Protein AF-A0AAD1XEF7-F1 (afdb_monomer_lite)

pLDDT: mean 70.9, std 22.06, range [25.25, 98.25]

Structure (mmCIF, N/CA/C/O backbone):
data_AF-A0AAD1XEF7-F1
#
_entry.id   AF-A0AAD1XEF7-F1
#
loop_
_atom_site.group_PDB
_atom_site.id
_atom_site.type_symbol
_atom_site.label_atom_id
_atom_site.label_alt_id
_atom_site.label_comp_id
_atom_site.label_asym_id
_atom_site.label_entity_id
_atom_site.label_seq_id
_atom_site.pdbx_PDB_ins_code
_atom_site.Cartn_x
_atom_site.Cartn_y
_atom_site.Cartn_z
_atom_site.occupancy
_atom_site.B_iso_or_equiv
_atom_site.auth_seq_id
_atom_site.auth_comp_id
_atom_site.auth_asym_id
_atom_site.auth_atom_id
_atom_site.pdbx_PDB_model_num
ATOM 1 N N . MET A 1 1 ? 15.181 -25.799 -48.569 1.00 35.84 1 MET A N 1
ATOM 2 C CA . MET A 1 1 ? 15.266 -26.143 -47.136 1.00 35.84 1 MET A CA 1
ATOM 3 C C . MET A 1 1 ? 16.594 -25.610 -46.627 1.00 35.84 1 MET A C 1
ATOM 5 O O . MET A 1 1 ? 17.624 -26.123 -47.034 1.00 35.84 1 MET A O 1
ATOM 9 N N . LEU A 1 2 ? 16.584 -24.501 -45.887 1.00 31.41 2 LEU A N 1
ATOM 10 C CA . LEU A 1 2 ? 17.800 -23.863 -45.373 1.00 31.41 2 LEU A CA 1
ATOM 11 C C . LEU A 1 2 ? 17.901 -24.171 -43.878 1.00 31.41 2 LEU A C 1
ATOM 13 O O . LEU A 1 2 ? 17.033 -23.772 -43.103 1.00 31.41 2 LEU A O 1
ATOM 17 N N . ASN A 1 3 ? 18.932 -24.943 -43.530 1.00 25.25 3 ASN A N 1
ATOM 18 C CA . ASN A 1 3 ? 19.252 -25.409 -42.185 1.00 25.25 3 ASN A CA 1
ATOM 19 C C . ASN A 1 3 ? 19.456 -24.231 -41.225 1.00 25.25 3 ASN A C 1
ATOM 21 O O . ASN A 1 3 ? 20.321 -23.382 -41.436 1.00 25.25 3 ASN A O 1
ATOM 25 N N . GLN A 1 4 ? 18.658 -24.210 -40.159 1.00 32.12 4 GLN A N 1
ATOM 26 C CA . GLN A 1 4 ? 18.830 -23.335 -39.008 1.00 32.12 4 GLN A CA 1
ATOM 27 C C . GLN A 1 4 ? 19.870 -23.958 -38.075 1.00 32.12 4 GLN A C 1
ATOM 29 O O . GLN A 1 4 ? 19.582 -24.934 -37.387 1.00 32.12 4 GLN A O 1
ATOM 34 N N . THR A 1 5 ? 21.070 -23.388 -38.032 1.00 30.08 5 THR A N 1
ATOM 35 C CA . THR A 1 5 ? 22.060 -23.728 -37.005 1.00 30.08 5 THR A CA 1
ATOM 36 C C . THR A 1 5 ? 21.813 -22.831 -35.793 1.00 30.08 5 THR A C 1
ATOM 38 O O . THR A 1 5 ? 22.109 -21.637 -35.810 1.00 30.08 5 THR A O 1
ATOM 41 N N . ILE A 1 6 ? 21.184 -23.401 -34.766 1.00 33.75 6 ILE A N 1
ATOM 42 C CA . ILE A 1 6 ? 20.947 -22.783 -33.458 1.00 33.75 6 ILE A CA 1
ATOM 43 C C . ILE A 1 6 ? 22.245 -22.912 -32.650 1.00 33.75 6 ILE A C 1
ATOM 45 O O . ILE A 1 6 ? 22.715 -24.027 -32.439 1.00 33.75 6 ILE A O 1
ATOM 49 N N . CYS A 1 7 ? 22.824 -21.794 -32.202 1.00 27.20 7 CYS A N 1
ATOM 50 C CA . CYS A 1 7 ? 23.949 -21.817 -31.261 1.00 27.20 7 CYS A CA 1
ATOM 51 C C . CYS A 1 7 ? 23.456 -21.884 -29.800 1.00 27.20 7 CYS A C 1
ATOM 53 O O . CYS A 1 7 ? 22.399 -21.317 -29.501 1.00 27.20 7 CYS A O 1
ATOM 55 N N . PRO A 1 8 ? 24.199 -22.552 -28.895 1.00 27.38 8 PRO A N 1
ATOM 56 C CA . PRO A 1 8 ? 23.725 -22.938 -27.568 1.00 27.38 8 PRO A CA 1
ATOM 57 C C . PRO A 1 8 ? 23.663 -21.749 -26.605 1.00 27.38 8 PRO A C 1
ATOM 59 O O . PRO A 1 8 ? 24.517 -20.866 -26.627 1.00 27.38 8 PRO A O 1
ATOM 62 N N . ILE A 1 9 ? 22.641 -21.748 -25.752 1.00 30.92 9 ILE A N 1
ATOM 63 C CA . ILE A 1 9 ? 22.484 -20.818 -24.633 1.00 30.92 9 ILE A CA 1
ATOM 64 C C . ILE A 1 9 ? 23.306 -21.385 -23.471 1.00 30.92 9 ILE A C 1
ATOM 66 O O . ILE A 1 9 ? 22.984 -22.457 -22.968 1.00 30.92 9 ILE A O 1
ATOM 70 N N . GLU A 1 10 ? 24.366 -20.689 -23.066 1.00 28.03 10 GLU A N 1
ATOM 71 C CA . GLU A 1 10 ? 25.084 -20.989 -21.824 1.00 28.03 10 GLU A CA 1
ATOM 72 C C . GLU A 1 10 ? 24.242 -20.511 -20.630 1.00 28.03 10 GLU A C 1
ATOM 74 O O . GLU A 1 10 ? 23.911 -19.329 -20.506 1.00 28.03 10 GLU A O 1
ATOM 79 N N . GLU A 1 11 ? 23.847 -21.460 -19.781 1.00 27.59 11 GLU A N 1
ATOM 80 C CA . GLU A 1 11 ? 23.167 -21.229 -18.507 1.00 27.59 11 GLU A CA 1
ATOM 81 C C . GLU A 1 11 ? 24.172 -20.689 -17.477 1.00 27.59 11 GLU A C 1
ATOM 83 O O . GLU A 1 11 ? 25.003 -21.423 -16.938 1.00 27.59 11 GLU A O 1
ATOM 88 N N . GLU A 1 12 ? 24.101 -19.390 -17.185 1.00 28.75 12 GLU A N 1
ATOM 89 C CA . GLU A 1 12 ? 24.801 -18.807 -16.040 1.00 28.75 12 GLU A CA 1
ATOM 90 C C . GLU A 1 12 ? 24.085 -19.205 -14.738 1.00 28.75 12 GLU A C 1
ATOM 92 O O . GLU A 1 12 ? 22.920 -18.877 -14.509 1.00 28.75 12 GLU A O 1
ATOM 97 N N . LYS A 1 13 ? 24.818 -19.945 -13.899 1.00 26.84 13 LYS A N 1
ATOM 98 C CA . LYS A 1 13 ? 24.420 -20.458 -12.584 1.00 26.84 13 LYS A CA 1
ATOM 99 C C . LYS A 1 13 ? 23.998 -19.329 -11.637 1.00 26.84 13 LYS A C 1
ATOM 101 O O . LYS A 1 13 ? 24.769 -18.408 -11.376 1.00 26.84 13 LYS A O 1
ATOM 106 N N . GLU A 1 14 ? 22.801 -19.455 -11.066 1.00 26.75 14 GLU A N 1
ATOM 107 C CA . GLU A 1 14 ? 22.342 -18.649 -9.933 1.00 26.75 14 GLU A CA 1
ATOM 108 C C . GLU A 1 14 ? 23.162 -18.999 -8.683 1.00 26.75 14 GLU A C 1
ATOM 110 O O . GLU A 1 14 ? 23.164 -20.137 -8.213 1.00 26.75 14 GLU A O 1
ATOM 115 N N . GLN A 1 15 ? 23.877 -18.010 -8.151 1.00 29.41 15 GLN A N 1
ATOM 116 C CA . GLN A 1 15 ? 24.585 -18.114 -6.884 1.00 29.41 15 GLN A CA 1
ATOM 117 C C . GLN A 1 15 ? 23.626 -17.705 -5.760 1.00 29.41 15 GLN A C 1
ATOM 119 O O . GLN A 1 15 ? 23.098 -16.593 -5.740 1.00 29.41 15 GLN A O 1
ATOM 124 N N . SER A 1 16 ? 23.348 -18.661 -4.878 1.00 28.89 16 SER A N 1
ATOM 125 C CA . SER A 1 16 ? 22.477 -18.535 -3.716 1.00 28.89 16 SER A CA 1
ATOM 126 C C . SER A 1 16 ? 23.148 -17.693 -2.632 1.00 28.89 16 SER A C 1
ATOM 128 O O . SER A 1 16 ? 24.082 -18.169 -1.986 1.00 28.89 16 SER A O 1
ATOM 130 N N . ASP A 1 17 ? 22.645 -16.483 -2.404 1.00 26.83 17 ASP A N 1
ATOM 131 C CA . ASP A 1 17 ? 22.957 -15.715 -1.201 1.00 26.83 17 ASP A CA 1
ATOM 132 C C . ASP A 1 17 ? 21.880 -15.975 -0.143 1.00 26.83 17 ASP A C 1
ATOM 134 O O . ASP A 1 17 ? 20.678 -15.918 -0.404 1.00 26.83 17 ASP A O 1
ATOM 138 N N . SER A 1 18 ? 22.350 -16.337 1.045 1.00 30.02 18 SER A N 1
ATOM 139 C CA . SER A 1 18 ? 21.588 -16.744 2.217 1.00 30.02 18 SER A CA 1
ATOM 140 C C . SER A 1 18 ? 20.737 -15.602 2.778 1.00 30.02 18 SER A C 1
ATOM 142 O O . SER A 1 18 ? 21.242 -14.642 3.363 1.00 30.02 18 SER A O 1
ATOM 144 N N . ASP A 1 19 ? 19.419 -15.741 2.646 1.00 28.59 19 ASP A N 1
ATOM 145 C CA . ASP A 1 19 ? 18.440 -14.894 3.321 1.00 28.59 19 ASP A CA 1
ATOM 146 C C . ASP A 1 19 ? 18.489 -15.161 4.836 1.00 28.59 19 ASP A C 1
ATOM 148 O O . ASP A 1 19 ? 18.115 -16.229 5.321 1.00 28.59 19 ASP A O 1
ATOM 152 N N . SER A 1 20 ? 18.937 -14.172 5.609 1.00 32.44 20 SER A N 1
ATOM 153 C CA . SER A 1 20 ? 18.721 -14.130 7.054 1.00 32.44 20 SER A CA 1
ATOM 154 C C . SER A 1 20 ? 17.254 -13.782 7.328 1.00 32.44 20 SER A C 1
ATOM 156 O O . SER A 1 20 ? 16.861 -12.622 7.459 1.00 32.44 20 SER A O 1
ATOM 158 N N . GLU A 1 21 ? 16.413 -14.815 7.373 1.00 33.75 21 GLU A N 1
ATOM 159 C CA . GLU A 1 21 ? 15.012 -14.708 7.769 1.00 33.75 21 GLU A CA 1
ATOM 160 C C . GLU A 1 21 ? 14.916 -14.243 9.232 1.00 33.75 21 GLU A C 1
ATOM 162 O O . GLU A 1 21 ? 15.241 -14.976 10.160 1.00 33.75 21 GLU A O 1
ATOM 167 N N . GLN A 1 22 ? 14.449 -13.015 9.468 1.00 36.69 22 GLN A N 1
ATOM 168 C CA . GLN A 1 22 ? 13.988 -12.631 10.803 1.00 36.69 22 GLN A CA 1
ATOM 169 C C . GLN A 1 22 ? 12.612 -13.265 11.050 1.00 36.69 22 GLN A C 1
ATOM 171 O O . GLN A 1 22 ? 11.593 -12.844 10.487 1.00 36.69 22 GLN A O 1
ATOM 176 N N . GLU A 1 23 ? 12.606 -14.320 11.864 1.00 35.62 23 GLU A N 1
ATOM 177 C CA . GLU A 1 23 ? 11.415 -14.975 12.400 1.00 35.62 23 GLU A CA 1
ATOM 178 C C . GLU A 1 23 ? 10.612 -14.010 13.287 1.00 35.62 23 GLU A C 1
ATOM 180 O O . GLU A 1 23 ? 11.167 -13.177 14.002 1.00 35.62 23 GLU A O 1
ATOM 185 N N . LEU A 1 24 ? 9.282 -14.103 13.211 1.00 41.97 24 LEU A N 1
ATOM 186 C CA . LEU A 1 24 ? 8.395 -13.403 14.139 1.00 41.97 24 LEU A CA 1
ATOM 187 C C . LEU A 1 24 ? 8.368 -14.189 15.453 1.00 41.97 24 LEU A C 1
ATOM 189 O O . LEU A 1 24 ? 8.163 -15.401 15.440 1.00 41.97 24 LEU A O 1
ATOM 193 N N . ASP A 1 25 ? 8.556 -13.480 16.557 1.00 42.19 25 ASP A N 1
ATOM 194 C CA . ASP A 1 25 ? 8.660 -13.979 17.922 1.00 42.19 25 ASP A CA 1
ATOM 195 C C . ASP A 1 25 ? 7.382 -14.718 18.383 1.00 42.19 25 ASP A C 1
ATOM 197 O O . ASP A 1 25 ? 6.257 -14.276 18.141 1.00 42.19 25 ASP A O 1
ATOM 201 N N . GLU A 1 26 ? 7.536 -15.857 19.077 1.00 44.91 26 GLU A N 1
ATOM 202 C CA . GLU A 1 26 ? 6.427 -16.713 19.549 1.00 44.91 26 GLU A CA 1
ATOM 203 C C . GLU A 1 26 ? 5.408 -15.969 20.441 1.00 44.91 26 GLU A C 1
ATOM 205 O O . GLU A 1 26 ? 4.211 -16.290 20.442 1.00 44.91 26 GLU A O 1
ATOM 210 N N . GLU A 1 27 ? 5.849 -14.911 21.128 1.00 46.44 27 GLU A N 1
ATOM 211 C CA . GLU A 1 27 ? 5.011 -13.989 21.906 1.00 46.44 27 GLU A CA 1
ATOM 212 C C . GLU A 1 27 ? 3.966 -13.235 21.055 1.00 46.44 27 GLU A C 1
ATOM 214 O O . GLU A 1 27 ? 2.859 -12.958 21.530 1.00 46.44 27 GLU A O 1
ATOM 219 N N . GLU A 1 28 ? 4.244 -12.934 19.779 1.00 48.41 28 GLU A N 1
ATOM 220 C CA . GLU A 1 28 ? 3.305 -12.228 18.886 1.00 48.41 28 GLU A CA 1
ATOM 221 C C . GLU A 1 28 ? 2.067 -13.057 18.548 1.00 48.41 28 GLU A C 1
ATOM 223 O O . GLU A 1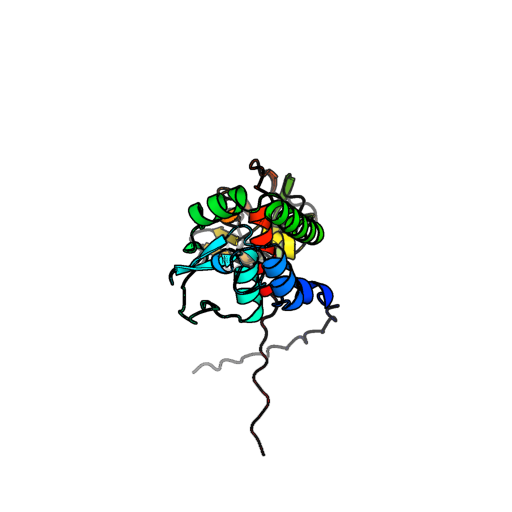 28 ? 0.964 -12.530 18.360 1.00 48.41 28 GLU A O 1
ATOM 228 N N . ILE A 1 29 ? 2.246 -14.373 18.446 1.00 49.62 29 ILE A N 1
ATOM 229 C CA . ILE A 1 29 ? 1.162 -15.304 18.154 1.00 49.62 29 ILE A CA 1
ATOM 230 C C . ILE A 1 29 ? 0.268 -15.452 19.399 1.00 49.62 29 ILE A C 1
ATOM 232 O O . ILE A 1 29 ? -0.947 -15.618 19.265 1.00 49.62 29 ILE A O 1
ATOM 236 N N . ALA A 1 30 ? 0.831 -15.328 20.604 1.00 48.84 30 ALA A N 1
ATOM 237 C CA . ALA A 1 30 ? 0.114 -15.496 21.868 1.00 48.84 30 ALA A CA 1
ATOM 238 C C . ALA A 1 30 ? -0.967 -14.423 22.118 1.00 48.84 30 ALA A C 1
ATOM 240 O O . ALA A 1 30 ? -2.015 -14.727 22.676 1.00 48.84 30 ALA A O 1
ATOM 241 N N . LEU A 1 31 ? -0.786 -13.184 21.644 1.00 49.16 31 LEU A N 1
ATOM 242 C CA . LEU A 1 31 ? -1.751 -12.083 21.846 1.00 49.16 31 LEU A CA 1
ATOM 243 C C . LEU A 1 31 ? -2.990 -12.134 20.930 1.00 49.16 31 LEU A C 1
ATOM 245 O O . LEU A 1 31 ? -3.938 -11.362 21.113 1.00 49.16 31 LEU A O 1
ATOM 249 N N . LEU A 1 32 ? -2.961 -13.011 19.925 1.00 49.53 32 LEU A N 1
ATOM 250 C CA . LEU A 1 32 ? -3.999 -13.186 18.903 1.00 49.53 32 LEU A CA 1
ATOM 251 C C . LEU A 1 32 ? -4.626 -14.582 18.921 1.00 49.53 32 LEU A C 1
ATOM 253 O O . LEU A 1 32 ? -5.641 -14.795 18.253 1.00 49.53 32 LEU A O 1
ATOM 257 N N . LYS A 1 33 ? -4.019 -15.524 19.648 1.00 52.12 33 LYS A N 1
ATOM 258 C CA . LYS A 1 33 ? -4.608 -16.829 19.927 1.00 52.12 33 LYS A CA 1
ATOM 259 C C . LYS A 1 33 ? -5.806 -16.649 20.874 1.00 52.12 33 LYS A C 1
ATOM 261 O O . LYS A 1 33 ? -5.795 -15.731 21.695 1.00 52.12 33 LYS A O 1
ATOM 266 N N . PRO A 1 34 ? -6.844 -17.493 20.755 1.00 56.47 34 PRO A N 1
ATOM 267 C CA . PRO A 1 34 ? -7.876 -17.570 21.775 1.00 56.47 34 PRO A CA 1
ATOM 268 C C . PRO A 1 34 ? -7.194 -17.915 23.100 1.00 56.47 34 PRO A C 1
ATOM 270 O O . PRO A 1 34 ? -6.617 -18.992 23.234 1.00 56.47 34 PRO A O 1
ATOM 273 N N . ASP A 1 35 ? -7.217 -16.985 24.047 1.00 66.50 35 ASP A N 1
ATOM 274 C CA . ASP A 1 35 ? -6.689 -17.204 25.386 1.00 66.50 35 ASP A CA 1
ATOM 275 C C . ASP A 1 35 ? -7.877 -17.429 26.318 1.00 66.50 35 ASP A C 1
ATOM 277 O O . ASP A 1 35 ? -8.599 -16.495 26.681 1.00 66.50 35 ASP A O 1
ATOM 281 N N . GLN A 1 36 ? -8.124 -18.698 26.642 1.00 67.50 36 GLN A N 1
ATOM 282 C CA . GLN A 1 36 ? -9.259 -19.097 27.469 1.00 67.50 36 GLN A CA 1
ATOM 283 C C . GLN A 1 36 ? -9.201 -18.421 28.850 1.00 67.50 36 GLN A C 1
ATOM 285 O O . GLN A 1 36 ? -10.240 -18.017 29.362 1.00 67.50 36 GLN A O 1
ATOM 290 N N . SER A 1 37 ? -7.998 -18.150 29.373 1.00 70.00 37 SER A N 1
ATOM 291 C CA . SER A 1 37 ? -7.828 -17.426 30.638 1.00 70.00 37 SER A CA 1
ATOM 292 C C . SER A 1 37 ? -8.363 -15.989 30.569 1.00 70.00 37 SER A C 1
ATOM 294 O O . SER A 1 37 ? -9.020 -15.518 31.496 1.00 70.00 37 SER A O 1
ATOM 296 N N . ARG A 1 38 ? -8.186 -15.300 29.432 1.00 70.50 38 ARG A N 1
ATOM 297 C CA . ARG A 1 38 ? -8.726 -13.946 29.213 1.00 70.50 38 ARG A CA 1
ATOM 298 C C . ARG A 1 38 ? -10.232 -13.953 29.031 1.00 70.50 38 ARG A C 1
ATOM 300 O O . ARG A 1 38 ? -10.894 -13.004 29.445 1.00 70.50 38 ARG A O 1
ATOM 307 N N . LYS A 1 39 ? -10.785 -14.999 28.410 1.00 71.38 39 LYS A N 1
ATOM 308 C CA . LYS A 1 39 ? -12.238 -15.163 28.298 1.00 71.38 39 LYS A CA 1
ATOM 309 C C . LYS A 1 39 ? -12.869 -15.235 29.686 1.00 71.38 39 LYS A C 1
ATOM 311 O O . LYS A 1 39 ? -13.822 -14.507 29.951 1.00 71.38 39 LYS A O 1
ATOM 316 N N . ASP A 1 40 ? -12.294 -16.050 30.563 1.00 76.12 40 ASP A N 1
ATOM 317 C CA . ASP A 1 40 ? -12.804 -16.265 31.915 1.00 76.12 40 ASP A CA 1
ATOM 318 C C . ASP A 1 40 ? -12.665 -14.992 32.772 1.00 76.12 40 ASP A C 1
ATOM 320 O O . ASP A 1 40 ? -13.607 -14.621 33.472 1.00 76.12 40 ASP A O 1
ATOM 324 N N . MET A 1 41 ? -11.565 -14.239 32.623 1.00 77.00 41 MET A N 1
ATOM 325 C CA . MET A 1 41 ? -11.394 -12.914 33.247 1.00 77.00 41 MET A CA 1
ATOM 326 C C . MET A 1 41 ? -12.392 -11.863 32.737 1.00 77.00 41 MET A C 1
ATOM 328 O O . MET A 1 41 ? -12.894 -11.045 33.503 1.00 77.00 41 MET A O 1
ATOM 332 N N . ASN A 1 42 ? -12.701 -11.855 31.439 1.00 82.62 42 ASN A N 1
ATOM 333 C CA . ASN A 1 42 ? -13.683 -10.921 30.882 1.00 82.62 42 ASN A CA 1
ATOM 334 C C . ASN A 1 42 ? -15.105 -11.246 31.362 1.00 82.62 42 ASN A C 1
ATOM 336 O O . ASN A 1 42 ? -15.884 -10.335 31.649 1.00 82.62 42 ASN A O 1
ATOM 340 N N . ILE A 1 43 ? -15.438 -12.534 31.476 1.00 81.00 43 ILE A N 1
ATOM 341 C CA . ILE A 1 43 ? -16.731 -12.984 32.002 1.00 81.00 43 ILE A CA 1
ATOM 342 C C . ILE A 1 43 ? -16.844 -12.651 33.495 1.00 81.00 43 ILE A C 1
ATOM 344 O O . ILE A 1 43 ? -17.869 -12.110 33.909 1.00 81.00 43 ILE A O 1
ATOM 348 N N . SER A 1 44 ? -15.796 -12.889 34.293 1.00 82.62 44 SER A N 1
ATOM 349 C CA . SER A 1 44 ? -15.789 -12.528 35.719 1.00 82.62 44 SER A CA 1
ATOM 350 C C . SER A 1 44 ? -15.862 -11.013 35.946 1.00 82.62 44 SER A C 1
ATOM 352 O O . SER A 1 44 ? -16.481 -10.564 36.907 1.00 82.62 44 SER A O 1
ATOM 354 N N . ALA A 1 45 ? -15.341 -10.212 35.011 1.00 81.19 45 ALA A N 1
ATOM 355 C CA . ALA A 1 45 ? -15.502 -8.758 34.979 1.00 81.19 45 ALA A CA 1
ATOM 356 C C . ALA A 1 45 ? -16.898 -8.280 34.505 1.00 81.19 45 ALA A C 1
ATOM 358 O O . ALA A 1 45 ? -17.102 -7.078 34.314 1.00 81.19 45 ALA A O 1
ATOM 359 N N . GLY A 1 46 ? -17.859 -9.188 34.292 1.00 88.56 46 GLY A N 1
ATOM 360 C CA . GLY A 1 46 ? -19.244 -8.867 33.927 1.00 88.56 46 GLY A CA 1
ATOM 361 C C . GLY A 1 46 ? -19.454 -8.497 32.453 1.00 88.56 46 GLY A C 1
ATOM 362 O O . GLY A 1 46 ? -20.482 -7.906 32.094 1.00 88.56 46 GLY A O 1
ATOM 363 N N . ILE A 1 47 ? -18.496 -8.806 31.573 1.00 90.44 47 ILE A N 1
ATOM 364 C CA . ILE A 1 47 ? -18.621 -8.522 30.141 1.00 90.44 47 ILE A CA 1
ATOM 365 C C . ILE A 1 47 ? -19.510 -9.579 29.482 1.00 90.44 47 ILE A C 1
ATOM 367 O O . ILE A 1 47 ? -19.249 -10.778 29.558 1.00 90.44 47 ILE A O 1
ATOM 371 N N . LYS A 1 48 ? -20.563 -9.126 28.793 1.00 92.44 48 LYS A N 1
ATOM 372 C CA . LYS A 1 48 ? -21.463 -10.010 28.040 1.00 92.44 48 LYS A CA 1
ATOM 373 C C . LYS A 1 48 ? -20.721 -10.712 26.905 1.00 92.44 48 LYS A C 1
ATOM 375 O O . LYS A 1 48 ? -19.942 -10.085 26.190 1.00 92.44 48 LYS A O 1
ATOM 380 N N . PHE A 1 49 ? -21.044 -11.986 26.683 1.00 88.94 49 PHE A N 1
ATOM 381 C CA . PHE A 1 49 ? -20.435 -12.799 25.627 1.00 88.94 49 PHE A CA 1
ATOM 382 C C . PHE A 1 49 ? -20.586 -12.177 24.229 1.00 88.94 49 PHE A C 1
ATOM 384 O O . PHE A 1 49 ? -19.627 -12.157 23.463 1.00 88.94 49 PHE A O 1
ATOM 391 N N . ASP A 1 50 ? -21.736 -11.564 23.936 1.00 91.88 50 ASP A N 1
ATOM 392 C CA . ASP A 1 50 ? -22.014 -10.904 22.648 1.00 91.88 50 ASP A CA 1
ATOM 393 C C . ASP A 1 50 ? -21.147 -9.655 22.391 1.00 91.88 50 ASP A C 1
ATOM 395 O O . ASP A 1 50 ? -21.130 -9.106 21.288 1.00 91.88 50 ASP A O 1
ATOM 399 N N . HIS A 1 51 ? -20.395 -9.201 23.398 1.00 95.06 51 HIS A N 1
ATOM 400 C CA . HIS A 1 51 ? -19.424 -8.113 23.288 1.00 95.06 51 HIS A CA 1
ATOM 401 C C . HIS A 1 51 ? -17.972 -8.599 23.180 1.00 95.06 51 HIS A C 1
ATOM 403 O O . HIS A 1 51 ? -17.051 -7.775 23.115 1.00 95.06 51 HIS A O 1
ATOM 409 N N . LEU A 1 52 ? -17.756 -9.915 23.137 1.00 93.75 52 LEU A N 1
ATOM 410 C CA . LEU A 1 52 ? -16.447 -10.532 22.979 1.00 93.75 52 LEU A CA 1
ATOM 411 C C . LEU A 1 52 ? -16.234 -10.994 21.536 1.00 93.75 52 LEU A C 1
ATOM 413 O O . LEU A 1 52 ? -17.101 -11.578 20.888 1.00 93.75 52 LEU A O 1
ATOM 417 N N . CYS A 1 53 ? -15.029 -10.761 21.032 1.00 92.19 53 CYS A N 1
ATOM 418 C CA . CYS A 1 53 ? -14.608 -11.255 19.735 1.00 92.19 53 CYS A CA 1
ATOM 419 C C . CYS A 1 53 ? -14.460 -12.780 19.774 1.00 92.19 53 CYS A C 1
ATOM 421 O O . CYS A 1 53 ? -13.684 -13.284 20.583 1.00 92.19 53 CYS A O 1
ATOM 423 N N . PRO A 1 54 ? -15.076 -13.533 18.850 1.00 90.56 54 PRO A N 1
ATOM 424 C CA . PRO A 1 54 ? -15.016 -14.993 18.888 1.00 90.56 54 PRO A CA 1
ATOM 425 C C . PRO A 1 54 ? -13.648 -15.572 18.489 1.00 90.56 54 PRO A C 1
ATOM 427 O O . PRO A 1 54 ? -13.440 -16.774 18.597 1.00 90.56 54 PRO A O 1
ATOM 430 N N . ILE A 1 55 ? -12.719 -14.737 18.004 1.00 87.06 55 ILE A N 1
ATOM 431 C CA . ILE A 1 55 ? -11.364 -15.161 17.622 1.00 87.06 55 ILE A CA 1
ATOM 432 C C . ILE A 1 55 ? -10.401 -15.020 18.803 1.00 87.06 55 ILE A C 1
ATOM 434 O O . ILE A 1 55 ? -9.728 -15.979 19.157 1.00 87.06 55 ILE A O 1
ATOM 438 N N . CYS A 1 56 ? -10.317 -13.826 19.398 1.00 84.88 56 CYS A N 1
ATOM 439 C CA . CYS A 1 56 ? -9.376 -13.556 20.490 1.00 84.88 56 CYS A CA 1
ATOM 440 C C . CYS A 1 56 ? -10.002 -13.675 21.884 1.00 84.88 56 CYS A C 1
ATOM 442 O O . CYS A 1 56 ? -9.279 -13.581 22.864 1.00 84.88 56 CYS A O 1
ATOM 444 N N . LEU A 1 57 ? -11.326 -13.852 21.974 1.00 89.19 57 LEU A N 1
ATOM 445 C CA . LEU A 1 57 ? -12.095 -13.982 23.220 1.00 89.19 57 LEU A CA 1
ATOM 446 C C . LEU A 1 57 ? -11.995 -12.768 24.162 1.00 89.19 57 LEU A C 1
ATOM 448 O O . LEU A 1 57 ? -12.255 -12.864 25.358 1.00 89.19 57 LEU A O 1
ATOM 452 N N . GLU A 1 58 ? -11.661 -11.608 23.600 1.00 89.69 58 GLU A N 1
ATOM 453 C CA . GLU A 1 58 ? -11.563 -10.330 24.307 1.00 89.69 58 GLU A CA 1
ATOM 454 C C . GLU A 1 58 ? -12.603 -9.336 23.791 1.00 89.69 58 GLU A C 1
ATOM 456 O O . GLU A 1 58 ? -13.153 -9.513 22.700 1.00 89.69 58 GLU A O 1
ATOM 461 N N . ILE A 1 59 ? -12.844 -8.267 24.554 1.00 93.06 59 ILE A N 1
ATOM 462 C CA . ILE A 1 59 ? -13.772 -7.197 24.178 1.00 93.06 59 ILE A CA 1
ATOM 463 C C . ILE A 1 59 ? -13.458 -6.633 22.783 1.00 93.06 59 ILE A C 1
ATOM 465 O O . ILE A 1 59 ? -12.292 -6.454 22.407 1.00 93.06 59 ILE A O 1
ATOM 469 N N . PHE A 1 60 ? -14.494 -6.363 21.984 1.00 93.31 60 PHE A N 1
ATOM 470 C CA . PHE A 1 60 ? -14.283 -5.882 20.620 1.00 93.31 60 PHE A CA 1
ATOM 471 C C . PHE A 1 60 ? -13.561 -4.529 20.569 1.00 93.31 60 PHE A C 1
ATOM 473 O O . PHE A 1 60 ? -14.006 -3.539 21.148 1.00 93.31 60 PHE A O 1
ATOM 480 N N . VAL A 1 61 ? -12.523 -4.456 19.732 1.00 86.56 61 VAL A N 1
ATOM 481 C CA . VAL A 1 61 ? -11.898 -3.204 19.285 1.00 86.56 61 VAL A CA 1
ATOM 482 C C . VAL A 1 61 ? -11.954 -3.142 17.765 1.00 86.56 61 VAL A C 1
ATOM 484 O O . VAL A 1 61 ? -11.557 -4.084 17.074 1.00 86.56 61 VAL A O 1
ATOM 487 N N . ASN A 1 62 ? -12.471 -2.026 17.241 1.00 85.38 62 ASN A N 1
ATOM 488 C CA . ASN A 1 62 ? -12.740 -1.830 15.814 1.00 85.38 62 ASN A CA 1
ATOM 489 C C . ASN A 1 62 ? -13.479 -3.035 15.178 1.00 85.38 62 ASN A C 1
ATOM 491 O O . ASN A 1 62 ? -12.952 -3.655 14.249 1.00 85.38 62 ASN A O 1
ATOM 495 N N . PRO A 1 63 ? -14.669 -3.421 15.682 1.00 92.25 63 PRO A N 1
ATOM 496 C CA . PRO A 1 63 ? -15.403 -4.572 15.167 1.00 92.25 63 PRO A CA 1
ATOM 497 C C . PRO A 1 63 ? -15.860 -4.360 13.720 1.00 92.25 63 PRO A C 1
ATOM 499 O O . PRO A 1 63 ? -16.333 -3.282 13.344 1.00 92.25 63 PRO A O 1
ATOM 502 N N . LEU A 1 64 ? -15.761 -5.417 12.917 1.00 89.19 64 LEU A N 1
ATOM 503 C CA . LEU A 1 64 ? -16.230 -5.464 11.538 1.00 89.19 64 LEU A CA 1
ATOM 504 C C . LEU A 1 64 ? -17.335 -6.506 11.388 1.00 89.19 64 LEU A C 1
ATOM 506 O O . LEU A 1 64 ? -17.159 -7.656 11.782 1.00 89.19 64 LEU A O 1
ATOM 510 N N . VAL A 1 65 ? -18.433 -6.109 10.751 1.00 90.56 65 VAL A N 1
ATOM 511 C CA . VAL A 1 65 ? -19.478 -7.004 10.256 1.00 90.56 65 VAL A CA 1
ATOM 512 C C . VAL A 1 65 ? -19.049 -7.532 8.889 1.00 90.56 65 VAL A C 1
ATOM 514 O O . VAL A 1 65 ? -18.866 -6.764 7.938 1.00 90.56 65 VAL A O 1
ATOM 517 N N . LEU A 1 66 ? -18.875 -8.847 8.790 1.00 88.56 66 LEU A N 1
ATOM 518 C CA . LEU A 1 66 ? -18.575 -9.541 7.537 1.00 88.56 66 LEU A CA 1
ATOM 519 C C . LEU A 1 66 ? -19.841 -9.687 6.673 1.00 88.56 66 LEU A C 1
ATOM 521 O O . LEU A 1 66 ? -20.958 -9.562 7.164 1.00 88.56 66 LEU A O 1
ATOM 525 N N . GLU A 1 67 ? -19.695 -10.037 5.390 1.00 86.00 67 GLU A N 1
ATOM 526 C CA . GLU A 1 67 ? -20.840 -10.281 4.482 1.00 86.00 67 GLU A CA 1
ATOM 527 C C . GLU A 1 67 ? -21.797 -11.369 5.000 1.00 86.00 67 GLU A C 1
ATOM 529 O O . GLU A 1 67 ? -23.002 -11.327 4.774 1.00 86.00 67 GLU A O 1
ATOM 534 N N . CYS A 1 68 ? -21.255 -12.341 5.736 1.00 89.56 68 CYS A N 1
ATOM 535 C CA . CYS A 1 68 ? -22.015 -13.396 6.401 1.00 89.56 68 CYS A CA 1
ATOM 536 C C . CYS A 1 68 ? -22.643 -12.965 7.738 1.00 89.56 68 CYS A C 1
ATOM 538 O O . CYS A 1 68 ? -23.131 -13.822 8.465 1.00 89.56 68 CYS A O 1
ATOM 540 N N . LYS A 1 69 ? -22.605 -11.667 8.068 1.00 90.69 69 LYS A N 1
ATOM 541 C CA . LYS A 1 69 ? -23.111 -11.037 9.298 1.00 90.69 69 LYS A CA 1
ATOM 542 C C . LYS A 1 69 ? -22.363 -11.373 10.597 1.00 90.69 69 LYS A C 1
ATOM 544 O O . LYS A 1 69 ? -22.664 -10.768 11.617 1.00 90.69 69 LYS A O 1
ATOM 549 N N . HIS A 1 70 ? -21.353 -12.244 10.573 1.00 93.12 70 HIS A N 1
ATOM 550 C CA . HIS A 1 70 ? -20.479 -12.448 11.734 1.00 93.12 70 HIS A CA 1
ATOM 551 C C . HIS A 1 70 ? -19.647 -11.205 12.039 1.00 93.12 70 HIS A C 1
ATOM 553 O O . HIS A 1 70 ? -19.173 -10.529 11.119 1.00 93.12 70 HIS A O 1
ATOM 559 N N . ILE A 1 71 ? -19.440 -10.950 13.330 1.00 93.69 71 ILE A N 1
ATOM 560 C CA . ILE A 1 71 ? -18.700 -9.794 13.826 1.00 93.69 71 ILE A CA 1
ATOM 561 C C . ILE A 1 71 ? -17.400 -10.261 14.473 1.00 93.69 71 ILE A C 1
ATOM 563 O O . ILE A 1 71 ? -17.380 -11.185 15.281 1.00 93.69 71 ILE A O 1
ATOM 567 N N . VAL A 1 72 ? -16.298 -9.634 14.079 1.00 91.44 72 VAL A N 1
ATOM 568 C CA . VAL A 1 72 ? -14.931 -9.970 14.503 1.00 91.44 72 VAL A CA 1
ATOM 569 C C . VAL A 1 72 ? -14.122 -8.681 14.647 1.00 91.44 72 VAL A C 1
ATOM 571 O O . VAL A 1 72 ? -14.386 -7.705 13.941 1.00 91.44 72 VAL A O 1
ATOM 574 N N . CYS A 1 73 ? -13.122 -8.647 15.532 1.00 88.12 73 CYS A N 1
ATOM 575 C CA . CYS A 1 73 ? -12.177 -7.526 15.561 1.00 88.12 73 CYS A CA 1
ATOM 576 C C . CYS A 1 73 ? -11.464 -7.411 14.213 1.00 88.12 73 CYS A C 1
ATOM 578 O O . CYS A 1 73 ? -11.053 -8.421 13.632 1.00 88.12 73 CYS A O 1
ATOM 580 N N . LYS A 1 74 ? -11.240 -6.177 13.758 1.00 82.75 74 LYS A N 1
ATOM 581 C CA . LYS A 1 74 ? -10.503 -5.894 12.523 1.00 82.75 74 LYS A CA 1
ATOM 582 C C . LYS A 1 74 ? -9.144 -6.596 12.471 1.00 82.75 74 LYS A C 1
ATOM 584 O O . LYS A 1 74 ? -8.881 -7.354 11.542 1.00 82.75 74 LYS A O 1
ATOM 589 N N . LEU A 1 75 ? -8.354 -6.451 13.533 1.00 77.12 75 LEU A N 1
ATOM 590 C CA . LEU A 1 75 ? -7.044 -7.093 13.642 1.00 77.12 75 LEU A CA 1
ATOM 591 C C . LEU A 1 75 ? -7.149 -8.630 13.615 1.00 77.12 75 LEU A C 1
ATOM 593 O O . LEU A 1 75 ? -6.332 -9.309 12.998 1.00 77.12 75 LEU A O 1
ATOM 597 N N . CYS A 1 76 ? -8.182 -9.199 14.242 1.00 81.75 76 CYS A N 1
ATOM 598 C CA . CYS A 1 76 ? -8.373 -10.648 14.291 1.00 81.75 76 CYS A CA 1
ATOM 599 C C . CYS A 1 76 ? -8.710 -11.240 12.920 1.00 81.75 76 CYS A C 1
ATOM 601 O O . CYS A 1 76 ? -8.147 -12.269 12.559 1.00 81.75 76 CYS A O 1
ATOM 603 N N . ILE A 1 77 ? -9.582 -10.607 12.128 1.00 80.56 77 ILE A N 1
ATOM 604 C CA . ILE A 1 77 ? -9.894 -11.114 10.783 1.00 80.56 77 ILE A CA 1
ATOM 605 C C . ILE A 1 77 ? -8.734 -10.911 9.803 1.00 80.56 77 ILE A C 1
ATOM 607 O O . ILE A 1 77 ? -8.481 -11.765 8.949 1.00 80.56 77 ILE A O 1
ATOM 611 N N . GLU A 1 78 ? -7.984 -9.819 9.949 1.00 74.56 78 GLU A N 1
ATOM 612 C CA . GLU A 1 78 ? -6.769 -9.560 9.172 1.00 74.56 78 GLU A CA 1
ATOM 613 C C . GLU A 1 78 ? -5.689 -10.619 9.447 1.00 74.56 78 GLU A C 1
ATOM 615 O O . GLU A 1 78 ? -5.062 -11.132 8.508 1.00 74.56 78 GLU A O 1
ATOM 620 N N . ASN A 1 79 ? -5.538 -11.024 10.711 1.00 70.88 79 ASN A N 1
ATOM 621 C CA . ASN A 1 79 ? -4.633 -12.095 11.123 1.00 70.88 79 ASN A CA 1
ATOM 622 C C . ASN A 1 79 ? -5.165 -13.491 10.794 1.00 70.88 79 ASN A C 1
ATOM 624 O O . ASN A 1 79 ? -4.419 -14.324 10.295 1.00 70.88 79 ASN A O 1
ATOM 628 N N . TYR A 1 80 ? -6.457 -13.765 10.935 1.00 73.50 80 TYR A N 1
ATOM 629 C CA . TYR A 1 80 ? -7.021 -15.041 10.492 1.00 73.50 80 TYR A CA 1
ATOM 630 C C . TYR A 1 80 ? -6.757 -15.276 8.999 1.00 73.50 80 TYR A C 1
ATOM 632 O O . TYR A 1 80 ? -6.316 -16.352 8.587 1.00 73.50 80 TYR A O 1
ATOM 640 N N . LYS A 1 81 ? -6.916 -14.232 8.178 1.00 67.38 81 LYS A N 1
ATOM 641 C CA . LYS A 1 81 ? -6.530 -14.262 6.765 1.00 67.38 81 LYS A CA 1
ATOM 642 C C . LYS A 1 81 ? -5.017 -14.457 6.575 1.00 67.38 81 LYS A C 1
ATOM 644 O O . LYS A 1 81 ? -4.611 -15.048 5.574 1.00 67.38 81 LYS A O 1
ATOM 649 N N . LYS A 1 82 ? -4.172 -13.957 7.495 1.00 58.47 82 LYS A N 1
ATOM 650 C CA . LYS A 1 82 ? -2.708 -14.167 7.478 1.00 58.47 82 LYS A CA 1
ATOM 651 C C . LYS A 1 82 ? -2.360 -15.640 7.501 1.00 58.47 82 LYS A C 1
ATOM 653 O O . LYS A 1 82 ? -1.599 -16.073 6.640 1.00 58.47 82 LYS A O 1
ATOM 658 N N . TYR A 1 83 ? -2.932 -16.357 8.454 1.00 62.88 83 TYR A N 1
ATOM 659 C CA . TYR A 1 83 ? -2.577 -17.741 8.723 1.00 62.88 83 TYR A CA 1
ATOM 660 C C . TYR A 1 83 ? -3.325 -18.716 7.813 1.00 62.88 83 TYR A C 1
ATOM 662 O O . TYR A 1 83 ? -2.705 -19.569 7.191 1.00 62.88 83 TYR A O 1
ATOM 670 N N . SER A 1 84 ? -4.638 -18.540 7.639 1.00 65.06 84 SER A N 1
ATOM 671 C CA . SER A 1 84 ? -5.459 -19.489 6.869 1.00 65.06 84 SER A CA 1
ATOM 672 C C . SER A 1 84 ? -5.232 -19.437 5.355 1.00 65.06 84 SER A C 1
ATOM 674 O O . SER A 1 84 ? -5.635 -20.360 4.652 1.00 65.06 84 SER A O 1
ATOM 676 N N . ARG A 1 85 ? -4.645 -18.347 4.828 1.00 63.22 85 ARG A N 1
ATOM 677 C CA . ARG A 1 85 ? -4.509 -18.054 3.383 1.00 63.22 85 ARG A CA 1
ATOM 678 C C . ARG A 1 85 ? -5.831 -18.135 2.594 1.00 63.22 85 ARG A C 1
ATOM 680 O O . ARG A 1 85 ? -5.814 -18.139 1.365 1.00 63.22 85 ARG A O 1
ATOM 687 N N . GLN A 1 86 ? -6.973 -18.147 3.280 1.00 67.50 86 GLN A N 1
ATOM 688 C CA . GLN A 1 86 ? -8.306 -18.283 2.703 1.00 67.50 86 GLN A CA 1
ATOM 689 C C . GLN A 1 86 ? -9.140 -17.035 3.001 1.00 67.50 86 GLN A C 1
ATOM 691 O O . GLN A 1 86 ? -9.002 -16.392 4.040 1.00 67.50 86 GLN A O 1
ATOM 696 N N . TYR A 1 87 ? -10.033 -16.689 2.077 1.00 73.69 87 TYR A N 1
ATOM 697 C CA . TYR A 1 87 ? -11.003 -15.611 2.261 1.00 73.69 87 TYR A CA 1
ATOM 698 C C . TYR A 1 87 ? -12.325 -16.175 2.783 1.00 73.69 87 TYR A C 1
ATOM 700 O O . TYR A 1 87 ? -13.352 -16.098 2.116 1.00 73.69 87 TYR A O 1
ATOM 708 N N . LYS A 1 88 ? -12.281 -16.824 3.945 1.00 82.50 88 LYS A N 1
ATOM 709 C CA . LYS A 1 88 ? -13.447 -17.457 4.563 1.00 82.50 88 LYS A CA 1
ATOM 710 C C . LYS A 1 88 ? -13.724 -16.839 5.916 1.00 82.50 88 LYS A C 1
ATOM 712 O O . LYS A 1 88 ? -12.811 -16.400 6.610 1.00 82.50 88 LYS A O 1
ATOM 717 N N . CYS A 1 89 ? -14.994 -16.794 6.292 1.00 86.06 89 CYS A N 1
ATOM 718 C CA . CYS A 1 89 ? -15.368 -16.440 7.650 1.00 86.06 89 CYS A CA 1
ATOM 719 C C . CYS A 1 89 ? -14.810 -17.493 8.629 1.00 86.06 89 CYS A C 1
ATOM 721 O O . CYS A 1 89 ? -15.067 -18.676 8.414 1.00 86.06 89 CYS A O 1
ATOM 723 N N . PRO A 1 90 ? -14.112 -17.107 9.711 1.00 85.56 90 PRO A N 1
ATOM 724 C CA . PRO A 1 90 ? -13.637 -18.065 10.713 1.00 85.56 90 PRO A CA 1
ATOM 725 C C . PRO A 1 90 ? -14.780 -18.775 11.452 1.00 85.56 90 PRO A C 1
ATOM 727 O O . PRO A 1 90 ? -14.579 -19.873 11.953 1.00 85.56 90 PRO A O 1
ATOM 730 N N . MET A 1 91 ? -15.975 -18.176 11.469 1.00 88.94 91 MET A N 1
ATOM 731 C CA . MET A 1 91 ? -17.144 -18.696 12.184 1.00 88.94 91 MET A CA 1
ATOM 732 C C . MET A 1 91 ? -17.934 -19.700 11.344 1.00 88.94 91 MET A C 1
ATOM 734 O O . MET A 1 91 ? -18.144 -20.833 11.755 1.00 88.94 91 MET A O 1
ATOM 738 N N . CYS A 1 92 ? -18.353 -19.306 10.137 1.00 89.31 92 CYS A N 1
ATOM 739 C CA . CYS A 1 92 ? -19.228 -20.132 9.294 1.00 89.31 92 CYS A CA 1
ATOM 740 C C . CYS A 1 92 ? -18.572 -20.641 8.011 1.00 89.31 92 CYS A C 1
ATOM 742 O O . CYS A 1 92 ? -19.239 -21.242 7.175 1.00 89.31 92 CYS A O 1
ATOM 744 N N . ARG A 1 93 ? -17.283 -20.350 7.799 1.00 86.19 93 ARG A N 1
ATOM 745 C CA . ARG A 1 93 ? -16.496 -20.765 6.623 1.00 86.19 93 ARG A CA 1
ATOM 746 C C . ARG A 1 93 ? -17.013 -20.251 5.271 1.00 86.19 93 ARG A C 1
ATOM 748 O O . ARG A 1 93 ?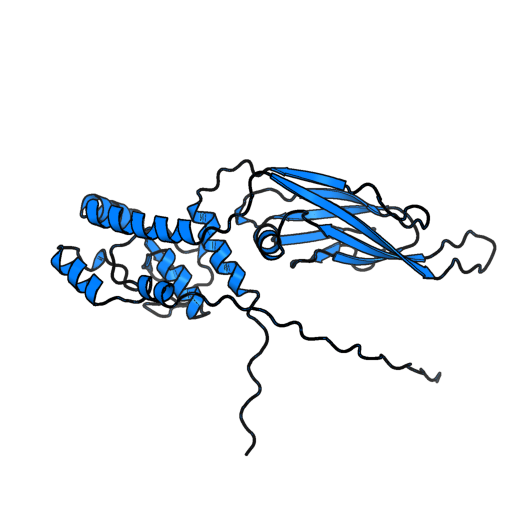 -16.420 -20.572 4.242 1.00 86.19 93 ARG A O 1
ATOM 755 N N . LYS A 1 94 ? -18.044 -19.395 5.250 1.00 84.75 94 LYS A N 1
ATOM 756 C CA . LYS A 1 94 ? -18.548 -18.750 4.029 1.00 84.75 94 LYS A CA 1
ATOM 757 C C . LYS A 1 94 ? -17.452 -17.897 3.393 1.00 84.75 94 LYS A C 1
ATOM 759 O O . LYS A 1 94 ? -16.811 -17.097 4.080 1.00 84.75 94 LYS A O 1
ATOM 764 N N . VAL A 1 95 ? -17.239 -18.086 2.093 1.00 77.94 95 VAL A N 1
ATOM 765 C CA . VAL A 1 95 ? -16.254 -17.332 1.312 1.00 77.94 95 VAL A CA 1
ATOM 766 C C . VAL A 1 95 ? -16.741 -15.892 1.150 1.00 77.94 95 VAL A C 1
ATOM 768 O O . VAL A 1 95 ? -17.906 -15.674 0.831 1.00 77.94 95 VAL A O 1
ATOM 771 N N . PHE A 1 96 ? -15.860 -14.918 1.353 1.00 70.81 96 PHE A N 1
ATOM 772 C CA . PHE A 1 96 ? -16.106 -13.515 1.019 1.00 70.81 96 PHE A CA 1
ATOM 773 C C . PHE A 1 96 ? -15.049 -13.047 0.021 1.00 70.81 96 PHE A C 1
ATOM 775 O O . PHE A 1 96 ? -13.865 -13.306 0.192 1.00 70.81 96 PHE A O 1
ATOM 782 N N . LEU A 1 97 ? -15.446 -12.357 -1.048 1.00 56.53 97 LEU A N 1
ATOM 783 C CA . LEU A 1 97 ? -14.518 -12.053 -2.148 1.00 56.53 97 LEU A CA 1
ATOM 784 C C . LEU A 1 97 ? -13.452 -11.018 -1.745 1.00 56.53 97 LEU A C 1
ATOM 786 O O . LEU A 1 97 ? -12.301 -11.116 -2.169 1.00 56.53 97 LEU A O 1
ATOM 790 N N . HIS A 1 98 ? -13.800 -10.045 -0.892 1.00 58.28 98 HIS A N 1
ATOM 791 C CA . HIS A 1 98 ? -12.889 -8.973 -0.479 1.00 58.28 98 HIS A CA 1
ATOM 792 C C . HIS A 1 98 ? -13.214 -8.423 0.919 1.00 58.28 98 HIS A C 1
ATOM 794 O O . HIS A 1 98 ? -14.355 -8.074 1.197 1.00 58.28 98 HIS A O 1
ATOM 800 N N . LEU A 1 99 ? -12.190 -8.215 1.763 1.00 58.53 99 LEU A N 1
ATOM 801 C CA . LEU A 1 99 ? -12.335 -7.536 3.070 1.00 58.53 99 LEU A CA 1
ATOM 802 C C . LEU A 1 99 ? -12.861 -6.095 2.959 1.00 58.53 99 LEU A C 1
ATOM 804 O O . LEU A 1 99 ? -13.412 -5.583 3.921 1.00 58.53 99 LEU A O 1
ATOM 808 N N . ILE A 1 100 ? -12.740 -5.463 1.785 1.00 53.75 100 ILE A N 1
ATOM 809 C CA . ILE A 1 100 ? -13.302 -4.129 1.497 1.00 53.75 100 ILE A CA 1
ATOM 810 C C . ILE A 1 100 ? -14.824 -4.100 1.727 1.00 53.75 100 ILE A C 1
ATOM 812 O O . ILE A 1 100 ? -15.393 -3.043 1.973 1.00 53.75 100 ILE A O 1
ATOM 816 N N . ARG A 1 101 ? -15.492 -5.259 1.671 1.00 61.06 101 ARG A N 1
ATOM 817 C CA . ARG A 1 101 ? -16.935 -5.375 1.896 1.00 61.06 101 ARG A CA 1
ATOM 818 C C . ARG A 1 101 ? -17.324 -5.554 3.364 1.00 61.06 101 ARG A C 1
ATOM 820 O O . ARG A 1 101 ? -18.511 -5.487 3.671 1.00 61.06 101 ARG A O 1
ATOM 827 N N . ALA A 1 102 ? -16.358 -5.743 4.265 1.00 73.31 102 ALA A N 1
ATOM 828 C CA . ALA A 1 102 ? -16.625 -5.728 5.695 1.00 73.31 102 ALA A CA 1
ATOM 829 C C . ALA A 1 102 ? -16.924 -4.292 6.148 1.00 73.31 102 ALA A C 1
ATOM 831 O O . ALA A 1 102 ? -16.195 -3.358 5.811 1.00 73.31 102 ALA A O 1
ATOM 832 N N . LYS A 1 103 ? -18.007 -4.110 6.905 1.00 82.00 103 LYS A N 1
ATOM 833 C CA . LYS A 1 103 ? -18.461 -2.791 7.367 1.00 82.00 103 LYS A CA 1
ATOM 834 C C . LYS A 1 103 ? -18.187 -2.629 8.862 1.00 82.00 103 LYS A C 1
ATOM 836 O O . LYS A 1 103 ? -18.308 -3.611 9.589 1.00 82.00 103 LYS A O 1
ATOM 841 N N . PRO A 1 104 ? -17.858 -1.427 9.360 1.00 86.06 104 PRO A N 1
ATOM 842 C CA . PRO A 1 104 ? -17.748 -1.201 10.798 1.00 86.06 104 PRO A CA 1
ATOM 843 C C . PRO A 1 104 ? -19.055 -1.541 11.528 1.00 86.06 104 PRO A C 1
ATOM 845 O O . PRO A 1 104 ? -20.127 -1.092 11.119 1.00 86.06 104 PRO A O 1
ATOM 848 N N . ALA A 1 105 ? -18.974 -2.294 12.628 1.00 90.44 105 ALA A N 1
ATOM 849 C CA . ALA A 1 105 ? -20.116 -2.570 13.503 1.00 90.44 105 ALA A CA 1
ATOM 850 C C . ALA A 1 105 ? -20.354 -1.377 14.447 1.00 90.44 105 ALA A C 1
ATOM 852 O O . ALA A 1 105 ? -20.102 -1.443 15.648 1.00 90.44 105 ALA A O 1
ATOM 853 N N . VAL A 1 106 ? -20.775 -0.242 13.879 1.00 89.81 106 VAL A N 1
ATOM 854 C CA . VAL A 1 106 ? -20.838 1.053 14.584 1.00 89.81 106 VAL A CA 1
ATOM 855 C C . VAL A 1 106 ? -21.730 0.995 15.823 1.00 89.81 106 VAL A C 1
ATOM 857 O O . VAL A 1 106 ? -21.367 1.554 16.855 1.00 89.81 106 VAL A O 1
ATOM 860 N N . GLN A 1 107 ? -22.876 0.323 15.727 1.00 92.56 107 GLN A N 1
ATOM 861 C CA . GLN A 1 107 ? -23.845 0.250 16.817 1.00 92.56 107 GLN A CA 1
ATOM 862 C C . GLN A 1 107 ? -23.305 -0.559 18.006 1.00 92.56 107 GLN A C 1
ATOM 864 O O . GLN A 1 107 ? -23.247 -0.038 19.117 1.00 92.56 107 GLN A O 1
ATOM 869 N N . LEU A 1 108 ? -22.767 -1.752 17.738 1.00 94.38 108 LEU A N 1
ATOM 870 C CA . LEU A 1 108 ? -22.094 -2.583 18.741 1.00 94.38 108 LEU A CA 1
ATOM 871 C C . LEU A 1 108 ? -20.948 -1.827 19.429 1.00 94.38 108 LEU A C 1
ATOM 873 O O . LEU A 1 108 ? -20.804 -1.860 20.646 1.00 94.38 108 LEU A O 1
ATOM 877 N N . LEU A 1 109 ? -20.138 -1.097 18.657 1.00 92.50 109 LEU A N 1
ATOM 878 C CA . LEU A 1 109 ? -19.033 -0.324 19.221 1.00 92.50 109 LEU A CA 1
ATOM 879 C C . LEU A 1 109 ? -19.518 0.773 20.184 1.00 92.50 109 LEU A C 1
ATOM 881 O O . LEU A 1 109 ? -18.864 1.027 21.194 1.00 92.50 109 LEU A O 1
ATOM 885 N N . LYS A 1 110 ? -20.646 1.433 19.888 1.00 93.25 110 LYS A N 1
ATOM 886 C CA . LYS A 1 110 ? -21.246 2.432 20.789 1.00 93.25 110 LYS A CA 1
ATOM 887 C C . LYS A 1 110 ? -21.730 1.790 22.087 1.00 93.25 110 LYS A C 1
ATOM 889 O O . LYS A 1 110 ? -21.473 2.334 23.158 1.00 93.25 110 LYS A O 1
ATOM 894 N N . GLU A 1 111 ? -22.391 0.641 21.991 1.00 96.50 111 GLU A N 1
ATOM 895 C CA . GLU A 1 111 ? -22.893 -0.115 23.145 1.00 96.50 111 GLU A CA 1
ATOM 896 C C . GLU A 1 111 ? -21.752 -0.564 24.058 1.00 96.50 111 GLU A C 1
ATOM 898 O O . GLU A 1 111 ? -21.790 -0.312 25.262 1.00 96.50 111 GLU A O 1
ATOM 903 N N . ILE A 1 112 ? -20.685 -1.117 23.478 1.00 95.88 112 ILE A N 1
ATOM 904 C CA . ILE A 1 112 ? -19.490 -1.545 24.210 1.00 95.88 112 ILE A CA 1
ATOM 905 C C . ILE A 1 112 ? -18.829 -0.376 24.934 1.00 95.88 112 ILE A C 1
ATOM 907 O O . ILE A 1 112 ? -18.541 -0.481 26.122 1.00 95.88 112 ILE A O 1
ATOM 911 N N . LYS A 1 113 ? -18.628 0.758 24.253 1.00 95.06 113 LYS A N 1
ATOM 912 C CA . LYS A 1 113 ? -18.028 1.948 24.875 1.00 95.06 113 LYS A CA 1
ATOM 913 C C . LYS A 1 113 ? -18.870 2.508 26.017 1.00 95.06 113 LYS A C 1
ATOM 915 O O . LYS A 1 113 ? -18.309 3.049 26.962 1.00 95.06 113 LYS A O 1
ATOM 920 N N . LYS A 1 114 ? -20.198 2.395 25.927 1.00 96.00 114 LYS A N 1
ATOM 921 C CA . LYS A 1 114 ? -21.114 2.835 26.984 1.00 96.00 114 LYS A CA 1
ATOM 922 C C . LYS A 1 114 ? -21.088 1.886 28.183 1.00 96.00 114 LYS A C 1
ATOM 924 O O . LYS A 1 114 ? -21.078 2.354 29.314 1.00 96.00 114 LYS A O 1
ATOM 929 N N . ALA A 1 115 ? -21.097 0.578 27.938 1.00 95.88 115 ALA A N 1
ATOM 930 C CA . ALA A 1 115 ? -21.216 -0.430 28.989 1.00 95.88 115 ALA A CA 1
ATOM 931 C C . ALA A 1 115 ? -19.873 -0.795 29.654 1.00 95.88 115 ALA A C 1
ATOM 933 O O . ALA A 1 115 ? -19.853 -1.095 30.842 1.00 95.88 115 ALA A O 1
ATOM 934 N N . TYR A 1 116 ? -18.758 -0.736 28.917 1.00 95.56 116 TYR A N 1
ATOM 935 C CA . TYR A 1 116 ? -17.431 -1.193 29.361 1.00 95.56 116 TYR A CA 1
ATOM 936 C C . TYR A 1 116 ? -16.311 -0.210 28.967 1.00 95.56 116 TYR A C 1
ATOM 938 O O . TYR A 1 116 ? -15.351 -0.591 28.287 1.00 95.56 116 TYR A O 1
ATOM 946 N N . PRO A 1 117 ? -16.410 1.079 29.343 1.00 94.44 117 PRO A N 1
ATOM 947 C CA . PRO A 1 117 ? -15.468 2.102 28.891 1.00 94.44 117 PRO A CA 1
ATOM 948 C C . PRO A 1 117 ? -14.023 1.814 29.318 1.00 94.44 117 PRO A C 1
ATOM 950 O O . PRO A 1 117 ? -13.105 2.009 28.523 1.00 94.44 117 PRO A O 1
ATOM 953 N N . LYS A 1 118 ? -13.810 1.318 30.547 1.00 93.31 118 LYS A N 1
ATOM 954 C CA . LYS A 1 118 ? -12.466 1.033 31.077 1.00 93.31 118 LYS A CA 1
ATOM 955 C C . LYS A 1 118 ? -11.792 -0.105 30.306 1.00 93.31 118 LYS A C 1
ATOM 957 O O . LYS A 1 118 ? -10.717 0.087 29.748 1.00 93.31 118 LYS A O 1
ATOM 962 N N . GLN A 1 119 ? -12.477 -1.240 30.193 1.00 91.75 119 GLN A N 1
ATOM 963 C CA . GLN A 1 119 ? -11.976 -2.445 29.531 1.00 91.75 119 GLN A CA 1
ATOM 964 C C . GLN A 1 119 ? -11.730 -2.204 28.038 1.00 91.75 119 GLN A C 1
ATOM 966 O O . GLN A 1 119 ? -10.727 -2.653 27.481 1.00 91.75 119 GLN A O 1
ATOM 971 N N . TYR A 1 120 ? -12.620 -1.448 27.386 1.00 92.06 120 TYR A N 1
ATOM 972 C CA . TYR A 1 120 ? -12.432 -1.049 25.997 1.00 92.06 120 TYR A CA 1
ATOM 973 C C . TYR A 1 120 ? -11.165 -0.199 25.816 1.00 92.06 120 TYR A C 1
ATOM 975 O O . TYR A 1 120 ? -10.366 -0.487 24.925 1.00 92.06 120 TYR A O 1
ATOM 983 N N . GLU A 1 121 ? -10.959 0.834 26.641 1.00 90.75 121 GLU A N 1
ATOM 984 C CA . GLU A 1 121 ? -9.792 1.716 26.513 1.00 90.75 121 GLU A CA 1
ATOM 985 C C . GLU A 1 121 ? -8.476 1.008 26.859 1.00 90.75 121 GLU A C 1
ATOM 987 O O . GLU A 1 121 ? -7.471 1.219 26.180 1.00 90.75 121 GLU A O 1
ATOM 992 N N . GLU A 1 122 ? -8.463 0.125 27.857 1.00 88.62 122 GLU A N 1
ATOM 993 C CA . GLU A 1 122 ? -7.299 -0.712 28.179 1.00 88.62 122 GLU A CA 1
ATOM 994 C C . GLU A 1 122 ? -6.927 -1.626 27.011 1.00 88.62 122 GLU A C 1
ATOM 996 O O . GLU A 1 122 ? -5.776 -1.626 26.554 1.00 88.62 122 GLU A O 1
ATOM 1001 N N . ARG A 1 123 ? -7.912 -2.340 26.451 1.00 85.38 123 ARG A N 1
ATOM 1002 C CA . ARG A 1 123 ? -7.681 -3.211 25.296 1.00 85.38 123 ARG A CA 1
ATOM 1003 C C . ARG A 1 123 ? -7.239 -2.417 24.073 1.00 85.38 123 ARG A C 1
ATOM 1005 O O . ARG A 1 123 ? -6.324 -2.836 23.360 1.00 85.38 123 ARG A O 1
ATOM 1012 N N . LYS A 1 124 ? -7.853 -1.260 23.831 1.00 84.50 124 LYS A N 1
ATOM 1013 C CA . LYS A 1 124 ? -7.471 -0.374 22.732 1.00 84.50 124 LYS A CA 1
ATOM 1014 C C . LYS A 1 124 ? -6.023 0.094 22.885 1.00 84.50 124 LYS A C 1
ATOM 1016 O O . LYS A 1 124 ? -5.258 -0.053 21.940 1.00 84.50 124 LYS A O 1
ATOM 1021 N N . LYS A 1 125 ? -5.609 0.551 24.073 1.00 80.69 125 LYS A N 1
ATOM 1022 C CA . LYS A 1 125 ? -4.215 0.944 24.350 1.00 80.69 125 LYS A CA 1
ATOM 1023 C C . LYS A 1 125 ? -3.228 -0.197 24.108 1.00 80.69 125 LYS A C 1
ATOM 1025 O O . LYS A 1 125 ? -2.160 0.040 23.546 1.00 80.69 125 LYS A O 1
ATOM 1030 N N . ALA A 1 126 ? -3.570 -1.424 24.503 1.00 77.75 126 ALA A N 1
ATOM 1031 C CA . ALA A 1 126 ? -2.732 -2.594 24.247 1.00 77.75 126 ALA A CA 1
ATOM 1032 C C . ALA A 1 126 ? -2.569 -2.853 22.740 1.00 77.75 126 ALA A C 1
ATOM 1034 O O . ALA A 1 126 ? -1.448 -3.017 22.258 1.00 77.75 126 ALA A O 1
ATOM 1035 N N . ILE A 1 127 ? -3.671 -2.807 21.982 1.00 74.31 127 ILE A N 1
ATOM 1036 C CA . ILE A 1 127 ? -3.650 -2.932 20.519 1.00 74.31 127 ILE A CA 1
ATOM 1037 C C . ILE A 1 127 ? -2.847 -1.792 19.881 1.00 74.31 127 ILE A C 1
ATOM 1039 O O . ILE A 1 127 ? -2.013 -2.057 19.022 1.00 74.31 127 ILE A O 1
ATOM 1043 N N . ASP A 1 128 ? -3.030 -0.548 20.318 1.00 70.94 128 ASP A N 1
ATOM 1044 C CA . ASP A 1 128 ? -2.319 0.618 19.785 1.00 70.94 128 ASP A CA 1
ATOM 1045 C C . ASP A 1 128 ? -0.810 0.538 20.061 1.00 70.94 128 ASP A C 1
ATOM 1047 O O . ASP A 1 128 ? 0.000 0.895 19.203 1.00 70.94 128 ASP A O 1
ATOM 1051 N N . LYS A 1 129 ? -0.407 0.021 21.231 1.00 72.56 129 LYS A N 1
ATOM 1052 C CA . LYS A 1 129 ? 1.000 -0.243 21.570 1.00 72.56 129 LYS A CA 1
ATOM 1053 C C . LYS A 1 129 ? 1.597 -1.319 20.664 1.00 72.56 129 LYS A C 1
ATOM 1055 O O . LYS A 1 129 ? 2.716 -1.140 20.184 1.00 72.56 129 LYS A O 1
ATOM 1060 N N . LEU A 1 130 ? 0.852 -2.398 20.410 1.00 66.31 130 LEU A N 1
ATOM 1061 C CA . LEU A 1 130 ? 1.269 -3.464 19.497 1.00 66.31 130 LEU A CA 1
ATOM 1062 C C . LEU A 1 130 ? 1.402 -2.951 18.079 1.00 66.31 130 LEU A C 1
ATOM 1064 O O . LEU A 1 130 ? 2.434 -3.186 17.470 1.00 66.31 130 LEU A O 1
ATOM 1068 N N . ILE A 1 131 ? 0.409 -2.200 17.595 1.00 63.06 131 ILE A N 1
ATOM 1069 C CA . ILE A 1 131 ? 0.497 -1.477 16.331 1.00 63.06 131 ILE A CA 1
ATOM 1070 C C . ILE A 1 131 ? 1.805 -0.694 16.373 1.00 63.06 131 ILE A C 1
ATOM 1072 O O . ILE A 1 131 ? 2.740 -1.129 15.725 1.00 63.06 131 ILE A O 1
ATOM 1076 N N . LYS A 1 132 ? 1.959 0.314 17.243 1.00 61.69 132 LYS A N 1
ATOM 1077 C CA . LYS A 1 132 ? 3.151 1.180 17.340 1.00 61.69 132 LYS A CA 1
ATOM 1078 C C . LYS A 1 132 ? 4.503 0.442 17.330 1.00 61.69 132 LYS A C 1
ATOM 1080 O O . LYS A 1 132 ? 5.429 0.954 16.699 1.00 61.69 132 LYS A O 1
ATOM 1085 N N . LYS A 1 133 ? 4.628 -0.709 18.008 1.00 56.38 133 LYS A N 1
ATOM 1086 C CA . LYS A 1 133 ? 5.853 -1.538 18.036 1.00 56.38 133 LYS A CA 1
ATOM 1087 C C . LYS A 1 133 ? 6.250 -2.001 16.632 1.00 56.38 133 LYS A C 1
ATOM 1089 O O . LYS A 1 133 ? 7.419 -1.922 16.275 1.00 56.38 133 LYS A O 1
ATOM 1094 N N . TYR A 1 134 ? 5.277 -2.390 15.815 1.00 49.34 134 TYR A N 1
ATOM 1095 C CA . TYR A 1 134 ? 5.496 -2.970 14.491 1.00 49.34 134 TYR A CA 1
ATOM 1096 C C . TYR A 1 134 ? 5.347 -1.955 13.350 1.00 49.34 134 TYR A C 1
ATOM 1098 O O . TYR A 1 134 ? 5.057 -2.345 12.216 1.00 49.34 134 TYR A O 1
ATOM 1106 N N . LYS A 1 135 ? 5.531 -0.648 13.631 1.00 48.03 135 LYS A N 1
ATOM 1107 C CA . LYS A 1 135 ? 5.481 0.426 12.619 1.00 48.03 135 LYS A CA 1
ATOM 1108 C C . LYS A 1 135 ? 6.594 0.224 11.633 1.00 48.03 135 LYS A C 1
ATOM 1110 O O . LYS A 1 135 ? 7.756 0.347 12.016 1.00 48.03 135 LYS A O 1
ATOM 1115 N N . PRO A 1 136 ? 6.278 0.086 10.348 1.00 45.41 136 PRO A N 1
ATOM 1116 C CA . PRO A 1 136 ? 7.273 0.312 9.326 1.00 45.41 136 PRO A CA 1
ATOM 1117 C C . PRO A 1 136 ? 7.582 1.805 9.411 1.00 45.41 136 PRO A C 1
ATOM 1119 O O . PRO A 1 136 ? 6.703 2.646 9.189 1.00 45.41 136 PRO A O 1
ATOM 1122 N N . LYS A 1 137 ? 8.798 2.141 9.847 1.00 48.81 137 LYS A N 1
ATOM 1123 C CA . LYS A 1 137 ? 9.285 3.520 9.976 1.00 48.81 137 LYS A CA 1
ATOM 1124 C C . LYS A 1 137 ? 9.576 4.090 8.587 1.00 48.81 137 LYS A C 1
ATOM 1126 O O . LYS A 1 137 ? 10.695 4.478 8.296 1.00 48.81 137 LYS A O 1
ATOM 1131 N N . ILE A 1 138 ? 8.564 4.129 7.728 1.00 50.31 138 ILE A N 1
ATOM 1132 C CA . ILE A 1 138 ? 8.708 4.667 6.382 1.00 50.31 138 ILE A CA 1
ATOM 1133 C C . ILE A 1 138 ? 8.673 6.194 6.499 1.00 50.31 138 ILE A C 1
ATOM 1135 O O . ILE A 1 138 ? 7.716 6.738 7.068 1.00 50.31 138 ILE A O 1
ATOM 1139 N N . PRO A 1 139 ? 9.661 6.925 5.964 1.00 53.00 139 PRO A N 1
ATOM 1140 C CA . PRO A 1 139 ? 9.622 8.380 5.893 1.00 53.00 139 PRO A CA 1
ATOM 1141 C C . PRO A 1 139 ? 8.635 8.824 4.793 1.00 53.00 139 PRO A C 1
ATOM 1143 O O . PRO A 1 139 ? 9.012 9.292 3.724 1.00 53.00 139 PRO A O 1
ATOM 1146 N N . ILE A 1 140 ? 7.328 8.667 5.036 1.00 57.38 140 ILE A N 1
ATOM 1147 C CA . ILE A 1 140 ? 6.254 8.892 4.038 1.00 57.38 140 ILE A CA 1
ATOM 1148 C C . ILE A 1 140 ? 6.048 10.385 3.737 1.00 57.38 140 ILE A C 1
ATOM 1150 O O . ILE A 1 140 ? 5.364 10.752 2.784 1.00 57.38 140 ILE A O 1
ATOM 1154 N N . THR A 1 141 ? 6.630 11.284 4.528 1.00 59.19 141 THR A N 1
ATOM 1155 C CA . THR A 1 141 ? 6.359 12.716 4.387 1.00 59.19 141 THR A CA 1
ATOM 1156 C C . THR A 1 141 ? 7.072 13.329 3.183 1.00 59.19 141 THR A C 1
ATOM 1158 O O . THR A 1 141 ? 6.477 14.186 2.530 1.00 59.19 141 THR A O 1
ATOM 1161 N N . ASN A 1 142 ? 8.291 12.878 2.842 1.00 69.69 142 ASN A N 1
ATOM 1162 C CA . ASN A 1 142 ? 9.062 13.382 1.700 1.00 69.69 142 ASN A CA 1
ATOM 1163 C C . ASN A 1 142 ? 10.072 12.342 1.179 1.00 69.69 142 ASN A C 1
ATOM 1165 O O . ASN A 1 142 ? 11.013 12.001 1.890 1.00 69.69 142 ASN A O 1
ATOM 1169 N N . PHE A 1 143 ? 9.965 11.942 -0.089 1.00 77.62 143 PHE A N 1
ATOM 1170 C CA . PHE A 1 143 ? 11.015 11.163 -0.760 1.00 77.62 143 PHE A CA 1
ATOM 1171 C C . PHE A 1 143 ? 11.252 11.628 -2.200 1.00 77.62 143 PHE A C 1
ATOM 1173 O O . PHE A 1 143 ? 10.461 12.380 -2.786 1.00 77.62 143 PHE A O 1
ATOM 1180 N N . LYS A 1 144 ? 12.394 11.220 -2.761 1.00 85.25 144 LYS A N 1
ATOM 1181 C CA . LYS A 1 144 ? 12.786 11.519 -4.140 1.00 85.25 144 LYS A CA 1
ATOM 1182 C C . LYS A 1 144 ? 12.365 10.372 -5.050 1.00 85.25 144 LYS A C 1
ATOM 1184 O O . LYS A 1 144 ? 12.523 9.208 -4.708 1.00 85.25 144 LYS A O 1
ATOM 1189 N N . VAL A 1 145 ? 11.863 10.727 -6.222 1.00 89.81 145 VAL A N 1
ATOM 1190 C CA . VAL A 1 145 ? 11.651 9.811 -7.338 1.00 89.81 145 VAL A CA 1
ATOM 1191 C C . VAL A 1 145 ? 12.640 10.182 -8.424 1.00 89.81 145 VAL A C 1
ATOM 1193 O O . VAL A 1 145 ? 12.696 11.347 -8.828 1.00 89.81 145 VAL A O 1
ATOM 1196 N N . VAL A 1 146 ? 13.383 9.191 -8.897 1.00 90.31 146 VAL A N 1
ATOM 1197 C CA . VAL A 1 146 ? 14.347 9.312 -9.987 1.00 90.31 146 VAL A CA 1
ATOM 1198 C C . VAL A 1 146 ? 13.844 8.507 -11.175 1.00 90.31 146 VAL A C 1
ATOM 1200 O O . VAL A 1 146 ? 13.355 7.391 -11.021 1.00 90.31 146 VAL A O 1
ATOM 1203 N N . CYS A 1 147 ? 13.956 9.063 -12.379 1.00 91.25 147 CYS A N 1
ATOM 1204 C CA . CYS A 1 147 ? 13.838 8.277 -13.602 1.00 91.25 147 CYS A CA 1
ATOM 1205 C C . CYS A 1 147 ? 15.027 8.546 -14.520 1.00 91.25 147 CYS A C 1
ATOM 1207 O O . CYS A 1 147 ? 15.487 9.685 -14.646 1.00 91.25 147 CYS A O 1
ATOM 1209 N N . GLY A 1 148 ? 15.523 7.472 -15.127 1.00 90.25 148 GLY A N 1
ATOM 1210 C CA . GLY A 1 148 ? 16.774 7.467 -15.869 1.00 90.25 148 GLY A CA 1
ATOM 1211 C C . GLY A 1 148 ? 16.829 6.328 -16.877 1.00 90.25 148 GLY A C 1
ATOM 1212 O O . GLY A 1 148 ? 15.982 5.427 -16.860 1.00 90.25 148 GLY A O 1
ATOM 1213 N N . ASN A 1 149 ? 17.828 6.352 -17.760 1.00 90.75 149 ASN A N 1
ATOM 1214 C CA . ASN A 1 149 ? 18.133 5.206 -18.597 1.00 90.75 149 ASN A CA 1
ATOM 1215 C C . ASN A 1 149 ? 19.631 4.901 -18.670 1.00 90.75 149 ASN A C 1
ATOM 1217 O O . ASN A 1 149 ? 20.442 5.789 -18.895 1.00 90.75 149 ASN A O 1
ATOM 1221 N N . THR A 1 150 ? 19.990 3.622 -18.553 1.00 88.62 150 THR A N 1
ATOM 1222 C CA . THR A 1 150 ? 21.332 3.143 -18.920 1.00 88.62 150 THR A CA 1
ATOM 1223 C C . THR A 1 150 ? 21.333 2.727 -20.382 1.00 88.62 150 THR A C 1
ATOM 1225 O O . THR A 1 150 ? 20.289 2.327 -20.895 1.00 88.62 150 THR A O 1
ATOM 1228 N N . CYS A 1 151 ? 22.466 2.809 -21.079 1.00 86.06 151 CYS A N 1
ATOM 1229 C CA . CYS A 1 151 ? 22.573 2.304 -22.446 1.00 86.06 151 CYS A CA 1
ATOM 1230 C C . CYS A 1 151 ? 23.943 1.676 -22.728 1.00 86.06 151 CYS A C 1
ATOM 1232 O O . CYS A 1 151 ? 24.951 2.039 -22.126 1.00 86.06 151 CYS A O 1
ATOM 1234 N N . LYS A 1 152 ? 23.957 0.701 -23.637 1.00 85.50 152 LYS A N 1
ATOM 1235 C CA . LYS A 1 152 ? 25.140 0.031 -24.180 1.00 85.50 152 LYS A CA 1
ATOM 1236 C C . LYS A 1 152 ? 24.981 -0.056 -25.695 1.00 85.50 152 LYS A C 1
ATOM 1238 O O . LYS A 1 152 ? 23.871 -0.270 -26.183 1.00 85.50 152 LYS A O 1
ATOM 1243 N N . LEU A 1 153 ? 26.070 0.124 -26.440 1.00 84.50 153 LEU A N 1
ATOM 1244 C CA . LEU A 1 153 ? 26.050 -0.058 -27.892 1.00 84.50 153 LEU A CA 1
ATOM 1245 C C . LEU A 1 153 ? 25.679 -1.518 -28.192 1.00 84.50 153 LEU A C 1
ATOM 1247 O O . LEU A 1 153 ? 26.329 -2.420 -27.676 1.00 84.50 153 LEU A O 1
ATOM 1251 N N . ALA A 1 154 ? 24.619 -1.739 -28.969 1.00 83.19 154 ALA A N 1
ATOM 1252 C CA . ALA A 1 154 ? 24.191 -3.078 -29.369 1.00 83.19 154 ALA A CA 1
ATOM 1253 C C . ALA A 1 154 ? 24.826 -3.477 -30.702 1.00 83.19 154 ALA A C 1
ATOM 1255 O O . ALA A 1 154 ? 25.308 -4.593 -30.839 1.00 83.19 154 ALA A O 1
ATOM 1256 N N . TYR A 1 155 ? 24.829 -2.564 -31.672 1.00 80.00 155 TYR A N 1
ATOM 1257 C CA . TYR A 1 155 ? 25.537 -2.737 -32.933 1.00 80.00 155 TYR A CA 1
ATOM 1258 C C . TYR A 1 155 ? 25.962 -1.377 -33.491 1.00 80.00 155 TYR A C 1
ATOM 1260 O O . TYR A 1 155 ? 25.244 -0.381 -33.311 1.00 80.00 155 TYR A O 1
ATOM 1268 N N . PRO A 1 156 ? 27.140 -1.313 -34.135 1.00 75.62 156 PRO A N 1
ATOM 1269 C CA . PRO A 1 156 ? 27.588 -0.106 -34.807 1.00 75.62 156 PRO A CA 1
ATOM 1270 C C . PRO A 1 156 ? 26.644 0.241 -35.965 1.00 75.62 156 PRO A C 1
ATOM 1272 O O . PRO A 1 156 ? 25.866 -0.589 -36.438 1.00 75.62 156 PRO A O 1
ATOM 1275 N N . SER A 1 157 ? 26.702 1.488 -36.414 1.00 68.50 157 SER A N 1
ATOM 1276 C CA . SER A 1 157 ? 26.041 1.936 -37.634 1.00 68.50 157 SER A CA 1
ATOM 1277 C C . SER A 1 157 ? 26.560 1.126 -38.828 1.00 68.50 157 SER A C 1
ATOM 1279 O O . SER A 1 157 ? 27.707 1.289 -39.227 1.00 68.50 157 SER A O 1
ATOM 1281 N N . GLN A 1 158 ? 25.737 0.219 -39.362 1.00 60.06 158 GLN A N 1
ATOM 1282 C CA . GLN A 1 158 ? 26.061 -0.536 -40.573 1.00 60.06 158 GLN A CA 1
ATOM 1283 C C . GLN A 1 158 ? 25.709 0.321 -41.791 1.00 60.06 158 GLN A C 1
ATOM 1285 O O . GLN A 1 158 ? 24.537 0.620 -42.025 1.00 60.06 158 GLN A O 1
ATOM 1290 N N . CYS A 1 159 ? 26.727 0.757 -42.530 1.00 52.28 159 CYS A N 1
ATOM 1291 C CA . CYS A 1 159 ? 26.565 1.461 -43.796 1.00 52.28 159 CYS A CA 1
ATOM 1292 C C . CYS A 1 159 ? 26.083 0.467 -44.858 1.00 52.28 159 CYS A C 1
ATOM 1294 O O . CYS A 1 159 ? 26.798 -0.478 -45.175 1.00 52.28 159 CYS A O 1
ATOM 1296 N N . ILE A 1 160 ? 24.889 0.683 -45.408 1.00 54.72 160 ILE A N 1
ATOM 1297 C CA . ILE A 1 160 ? 24.402 -0.037 -46.594 1.00 54.72 160 ILE A CA 1
ATOM 1298 C C . ILE A 1 160 ? 23.893 1.009 -47.595 1.00 54.72 160 ILE A C 1
ATOM 1300 O O . ILE A 1 160 ? 22.750 0.954 -48.018 1.00 54.72 160 ILE A O 1
ATOM 1304 N N . ASN A 1 161 ? 24.743 1.985 -47.938 1.00 49.50 161 ASN A N 1
ATOM 1305 C CA . ASN A 1 161 ? 24.501 3.124 -48.848 1.00 49.50 161 ASN A CA 1
ATOM 1306 C C . ASN A 1 161 ? 24.142 4.448 -48.142 1.00 49.50 161 ASN A C 1
ATOM 1308 O O . ASN A 1 161 ? 23.658 4.467 -47.012 1.00 49.50 161 ASN A O 1
ATOM 1312 N N . GLU A 1 162 ? 24.455 5.549 -48.828 1.00 53.25 162 GLU A N 1
ATOM 1313 C CA . GLU A 1 162 ? 24.766 6.927 -48.388 1.00 53.25 162 GLU A CA 1
ATOM 1314 C C . GLU A 1 162 ? 23.733 7.707 -47.543 1.00 53.25 162 GLU A C 1
ATOM 1316 O O . GLU A 1 162 ? 23.866 8.913 -47.363 1.00 53.25 162 GLU A O 1
ATOM 1321 N N . ASN A 1 163 ? 22.760 7.058 -46.902 1.00 55.06 163 ASN A N 1
ATOM 1322 C CA . ASN A 1 163 ? 21.837 7.713 -45.972 1.00 55.06 163 ASN A CA 1
ATOM 1323 C C . ASN A 1 163 ? 22.078 7.268 -44.517 1.00 55.06 163 ASN A C 1
ATOM 1325 O O . ASN A 1 163 ? 21.530 6.274 -44.048 1.00 55.06 163 ASN A O 1
ATOM 1329 N N . GLN A 1 164 ? 22.912 8.044 -43.810 1.00 57.22 164 GLN A N 1
ATOM 1330 C CA . GLN A 1 164 ? 23.093 8.140 -42.345 1.00 57.22 164 GLN A CA 1
ATOM 1331 C C . GLN A 1 164 ? 22.541 6.968 -41.499 1.00 57.22 164 GLN A C 1
ATOM 1333 O O . GLN A 1 164 ? 21.535 7.088 -40.787 1.00 57.22 164 GLN A O 1
ATOM 1338 N N . ALA A 1 165 ? 23.236 5.829 -41.502 1.00 67.81 165 ALA A N 1
ATOM 1339 C CA . ALA A 1 165 ? 22.973 4.767 -40.538 1.00 67.81 165 ALA A CA 1
ATOM 1340 C C . ALA A 1 165 ? 23.373 5.241 -39.128 1.00 67.81 165 ALA A C 1
ATOM 1342 O O . ALA A 1 165 ? 24.527 5.580 -38.885 1.00 67.81 165 ALA A O 1
ATOM 1343 N N . LEU A 1 166 ? 22.427 5.268 -38.183 1.00 73.19 166 LEU A N 1
ATOM 1344 C CA . LEU A 1 166 ? 22.705 5.591 -36.777 1.00 73.19 166 LEU A CA 1
ATOM 1345 C C . LEU A 1 166 ? 22.998 4.321 -35.962 1.00 73.19 166 LEU A C 1
ATOM 1347 O O . LEU A 1 166 ? 22.304 3.315 -36.157 1.00 73.19 166 LEU A O 1
ATOM 1351 N N . PRO A 1 167 ? 23.951 4.368 -35.010 1.00 81.25 167 PRO A N 1
ATOM 1352 C CA . PRO A 1 167 ? 24.224 3.256 -34.109 1.00 81.25 167 PRO A CA 1
ATOM 1353 C C . PRO A 1 167 ? 22.992 2.916 -33.270 1.00 81.25 167 PRO A C 1
ATOM 1355 O O . PRO A 1 167 ? 22.222 3.794 -32.864 1.00 81.25 167 PRO A O 1
ATOM 1358 N N . VAL A 1 168 ? 22.813 1.627 -32.987 1.00 85.25 168 VAL A N 1
ATOM 1359 C CA . VAL A 1 168 ? 21.698 1.150 -32.169 1.00 85.25 168 VAL A CA 1
ATOM 1360 C C . VAL A 1 168 ? 22.213 0.711 -30.814 1.00 85.25 168 VAL A C 1
ATOM 1362 O O . VAL A 1 168 ? 23.193 -0.021 -30.689 1.00 85.25 168 VAL A O 1
ATOM 1365 N N . TYR A 1 169 ? 21.503 1.143 -29.786 1.00 86.88 169 TYR A N 1
ATOM 1366 C CA . TYR A 1 169 ? 21.818 0.911 -28.394 1.00 86.88 169 TYR A CA 1
ATOM 1367 C C . TYR A 1 169 ? 20.766 0.015 -27.764 1.00 86.88 169 TYR A C 1
ATOM 1369 O O . TYR A 1 169 ? 19.568 0.187 -27.996 1.00 86.88 169 TYR A O 1
ATOM 1377 N N . SER A 1 170 ? 21.222 -0.902 -26.921 1.00 89.25 170 SER A N 1
ATOM 1378 C CA . SER A 1 170 ? 20.392 -1.553 -25.918 1.00 89.25 170 SER A CA 1
ATOM 1379 C C . SER A 1 170 ? 20.342 -0.644 -24.696 1.00 89.25 170 SER A C 1
ATOM 1381 O O . SER A 1 170 ? 21.386 -0.215 -24.205 1.00 89.25 170 SER A O 1
ATOM 1383 N N . TYR A 1 171 ? 19.153 -0.304 -24.215 1.00 89.62 171 TYR A N 1
ATOM 1384 C CA . TYR A 1 171 ? 18.984 0.598 -23.083 1.00 89.62 171 TYR A CA 1
ATOM 1385 C C . TYR A 1 171 ? 17.984 0.055 -22.078 1.00 89.62 171 TYR A C 1
ATOM 1387 O O . TYR A 1 171 ? 17.047 -0.662 -22.428 1.00 89.62 171 TYR A O 1
ATOM 1395 N N . ASN A 1 172 ? 18.182 0.426 -20.816 1.00 91.75 172 ASN A N 1
ATOM 1396 C CA . ASN A 1 172 ? 17.235 0.146 -19.758 1.00 91.75 172 ASN A CA 1
ATOM 1397 C C . ASN A 1 172 ? 16.644 1.443 -19.241 1.00 91.75 172 ASN A C 1
ATOM 1399 O O . ASN A 1 172 ? 17.380 2.244 -18.679 1.00 91.75 172 ASN A O 1
ATOM 1403 N N . LEU A 1 173 ? 15.337 1.621 -19.382 1.00 93.50 173 LEU A N 1
ATOM 1404 C CA . LEU A 1 173 ? 14.606 2.725 -18.769 1.00 93.50 173 LEU A CA 1
ATOM 1405 C C . LEU A 1 173 ? 14.108 2.278 -17.391 1.00 93.50 173 LEU A C 1
ATOM 1407 O O . LEU A 1 173 ? 13.529 1.194 -17.276 1.00 93.50 173 LEU A O 1
ATOM 1411 N N . TYR A 1 174 ? 14.329 3.092 -16.360 1.00 94.62 174 TYR A N 1
ATOM 1412 C CA . TYR A 1 174 ? 13.990 2.746 -14.981 1.00 94.62 174 TYR A CA 1
ATOM 1413 C C . TYR A 1 174 ? 13.374 3.911 -14.199 1.00 94.62 174 TYR A C 1
ATOM 1415 O O . TYR A 1 174 ? 13.528 5.084 -14.551 1.00 94.62 174 TYR A O 1
ATOM 1423 N N . VAL A 1 175 ? 12.663 3.554 -13.130 1.00 95.81 175 VAL A N 1
ATOM 1424 C CA . VAL A 1 175 ? 12.234 4.453 -12.054 1.00 95.81 175 VAL A CA 1
ATOM 1425 C C . VAL A 1 175 ? 12.768 3.904 -10.741 1.00 95.81 175 VAL A C 1
ATOM 1427 O O . VAL A 1 175 ? 12.607 2.713 -10.475 1.00 95.81 175 VAL A O 1
ATOM 1430 N N . ASP A 1 176 ? 13.353 4.780 -9.934 1.00 92.31 176 ASP A N 1
ATOM 1431 C CA . ASP A 1 176 ? 13.951 4.446 -8.648 1.00 92.31 176 ASP A CA 1
ATOM 1432 C C . ASP A 1 176 ? 13.560 5.457 -7.556 1.00 92.31 176 ASP A C 1
ATOM 1434 O O . ASP A 1 176 ? 13.080 6.562 -7.842 1.00 92.31 176 ASP A O 1
ATOM 1438 N N . PHE A 1 177 ? 13.742 5.066 -6.297 1.00 90.38 177 PHE A N 1
ATOM 1439 C CA . PHE A 1 177 ? 13.337 5.811 -5.108 1.00 90.38 177 PHE A CA 1
ATOM 1440 C C . PHE A 1 177 ? 14.501 5.888 -4.111 1.00 90.38 177 PHE A C 1
ATOM 1442 O O . PHE A 1 177 ? 14.510 5.166 -3.111 1.00 90.38 177 PHE A O 1
ATOM 1449 N N . PRO A 1 178 ? 15.498 6.757 -4.364 1.00 87.38 178 PRO A N 1
ATOM 1450 C CA . PRO A 1 178 ? 16.695 6.818 -3.538 1.00 87.38 178 PRO A CA 1
ATOM 1451 C C . PRO A 1 178 ? 16.374 7.074 -2.065 1.00 87.38 178 PRO A C 1
ATOM 1453 O O . PRO A 1 178 ? 15.610 7.986 -1.733 1.00 87.38 178 PRO A O 1
ATOM 1456 N N . GLY A 1 179 ? 17.008 6.290 -1.196 1.00 81.94 179 GLY A N 1
ATOM 1457 C CA . GLY A 1 179 ? 16.816 6.357 0.252 1.00 81.94 179 GLY A CA 1
ATOM 1458 C C . GLY A 1 179 ? 15.625 5.553 0.775 1.00 81.94 179 GLY A C 1
ATOM 1459 O O . GLY A 1 179 ? 15.357 5.634 1.969 1.00 81.94 179 GLY A O 1
ATOM 1460 N N . LEU A 1 180 ? 14.930 4.794 -0.079 1.00 81.12 180 LEU A N 1
ATOM 1461 C CA . LEU A 1 180 ? 13.915 3.825 0.332 1.00 81.12 180 LEU A CA 1
ATOM 1462 C C . LEU A 1 180 ? 14.396 2.392 0.085 1.00 81.12 180 LEU A C 1
ATOM 1464 O O . LEU A 1 180 ? 15.080 2.110 -0.900 1.00 81.12 180 LEU A O 1
ATOM 1468 N N . THR A 1 181 ? 13.997 1.472 0.957 1.00 80.06 181 THR A N 1
ATOM 1469 C CA . THR A 1 181 ? 14.255 0.038 0.794 1.00 80.06 181 THR A CA 1
ATOM 1470 C C . THR A 1 181 ? 13.269 -0.603 -0.191 1.00 80.06 181 THR A C 1
ATOM 1472 O O . THR A 1 181 ? 12.194 -0.072 -0.482 1.00 80.06 181 THR A O 1
ATOM 1475 N N . LYS A 1 182 ? 13.599 -1.799 -0.693 1.00 79.88 182 LYS A N 1
ATOM 1476 C CA . LYS A 1 182 ? 12.744 -2.572 -1.615 1.00 79.88 182 LYS A CA 1
ATOM 1477 C C . LYS A 1 182 ? 11.325 -2.790 -1.076 1.00 79.88 182 LYS A C 1
ATOM 1479 O O . LYS A 1 182 ? 10.359 -2.729 -1.848 1.00 79.88 182 LYS A O 1
ATOM 1484 N N . ASP A 1 183 ? 11.189 -3.041 0.221 1.00 70.88 183 ASP A N 1
ATOM 1485 C CA . ASP A 1 183 ? 9.894 -3.298 0.851 1.00 70.88 183 ASP A CA 1
ATOM 1486 C C . ASP A 1 183 ? 9.072 -2.023 1.004 1.00 70.88 183 ASP A C 1
ATOM 1488 O O . ASP A 1 183 ? 7.872 -2.027 0.722 1.00 70.88 183 ASP A O 1
ATOM 1492 N N . GLU A 1 184 ? 9.721 -0.907 1.336 1.00 75.56 184 GLU A N 1
ATOM 1493 C CA . GLU A 1 184 ? 9.081 0.409 1.359 1.00 75.56 184 GLU A CA 1
ATOM 1494 C C . GLU A 1 184 ? 8.571 0.794 -0.029 1.00 75.56 184 GLU A C 1
ATOM 1496 O O . GLU A 1 184 ? 7.424 1.214 -0.182 1.00 75.56 184 GLU A O 1
ATOM 1501 N N . ILE A 1 185 ? 9.379 0.577 -1.068 1.00 83.50 185 ILE A N 1
ATOM 1502 C CA . ILE A 1 185 ? 8.993 0.845 -2.457 1.00 83.50 185 ILE A CA 1
ATOM 1503 C C . ILE A 1 185 ? 7.810 -0.035 -2.871 1.00 83.50 185 ILE A C 1
ATOM 1505 O O . ILE A 1 185 ? 6.840 0.458 -3.450 1.00 83.50 185 ILE A O 1
ATOM 1509 N N . SER A 1 186 ? 7.865 -1.330 -2.553 1.00 76.81 186 SER A N 1
ATOM 1510 C CA . SER A 1 186 ? 6.791 -2.286 -2.856 1.00 76.81 186 SER A CA 1
ATOM 1511 C C . SER A 1 186 ? 5.494 -1.962 -2.112 1.00 76.81 186 SER A C 1
ATOM 1513 O O . SER A 1 186 ? 4.403 -2.282 -2.586 1.00 76.81 186 SER A O 1
ATOM 1515 N N . PHE A 1 187 ? 5.606 -1.322 -0.949 1.00 74.06 187 PHE A N 1
ATOM 1516 C CA . PHE A 1 187 ? 4.476 -0.832 -0.182 1.00 74.06 187 PHE A CA 1
ATOM 1517 C C . PHE A 1 187 ? 3.868 0.450 -0.773 1.00 74.06 187 PHE A C 1
ATOM 1519 O O . PHE A 1 187 ? 2.641 0.583 -0.856 1.00 74.06 187 PHE A O 1
ATOM 1526 N N . LEU A 1 188 ? 4.722 1.380 -1.206 1.00 79.12 188 LEU A N 1
ATOM 1527 C CA . LEU A 1 188 ? 4.343 2.698 -1.718 1.00 79.12 188 LEU A CA 1
ATOM 1528 C C . LEU A 1 188 ? 3.772 2.648 -3.139 1.00 79.12 188 LEU A C 1
ATOM 1530 O O . LEU A 1 188 ? 2.820 3.366 -3.461 1.00 79.12 188 LEU A O 1
ATOM 1534 N N . VAL A 1 189 ? 4.348 1.813 -4.004 1.00 85.69 189 VAL A N 1
ATOM 1535 C CA . VAL A 1 189 ? 4.113 1.838 -5.451 1.00 85.69 189 VAL A CA 1
ATOM 1536 C C . VAL A 1 189 ? 3.341 0.600 -5.886 1.00 85.69 189 VAL A C 1
ATOM 1538 O O . VAL A 1 189 ? 3.812 -0.526 -5.766 1.00 85.69 189 VAL A O 1
ATOM 1541 N N . SER A 1 190 ? 2.157 0.806 -6.465 1.00 85.38 190 SER A N 1
ATOM 1542 C CA . SER A 1 190 ? 1.345 -0.284 -7.014 1.00 85.38 190 SER A CA 1
ATOM 1543 C C . SER A 1 190 ? 1.901 -0.797 -8.341 1.00 85.38 190 SER A C 1
ATOM 1545 O O . SER A 1 190 ? 1.996 -2.006 -8.554 1.00 85.38 190 SER A O 1
ATOM 1547 N N . LYS A 1 191 ? 2.223 0.120 -9.259 1.00 94.62 191 LYS A N 1
ATOM 1548 C CA . LYS A 1 191 ? 2.816 -0.196 -10.561 1.00 94.62 191 LYS A CA 1
ATOM 1549 C C . LYS A 1 191 ? 3.410 1.046 -11.216 1.00 94.62 191 LYS A C 1
ATOM 1551 O O . LYS A 1 191 ? 2.972 2.168 -10.966 1.00 94.62 191 LYS A O 1
ATOM 1556 N N . VAL A 1 192 ? 4.337 0.823 -12.136 1.00 97.56 192 VAL A N 1
ATOM 1557 C CA . VAL A 1 192 ? 4.898 1.837 -13.027 1.00 97.56 192 VAL A CA 1
ATOM 1558 C C . VAL A 1 192 ? 4.583 1.462 -14.469 1.00 97.56 192 VAL A C 1
ATOM 1560 O O . VAL A 1 192 ? 4.778 0.322 -14.888 1.00 97.56 192 VAL A O 1
ATOM 1563 N N . GLU A 1 193 ? 4.074 2.424 -15.226 1.00 98.25 193 GLU A N 1
ATOM 1564 C CA . GLU A 1 193 ? 3.786 2.315 -16.651 1.00 98.25 193 GLU A CA 1
ATOM 1565 C C . GLU A 1 193 ? 4.782 3.166 -17.440 1.00 98.25 193 GLU A C 1
ATOM 1567 O O . GLU A 1 193 ? 4.933 4.359 -17.183 1.00 98.25 193 GLU A O 1
ATOM 1572 N N . PHE A 1 194 ? 5.428 2.558 -18.427 1.00 97.62 194 PHE A N 1
ATOM 1573 C CA . PHE A 1 194 ? 6.336 3.190 -19.370 1.00 97.62 194 PHE A CA 1
ATOM 1574 C C . PHE A 1 194 ? 5.673 3.205 -20.747 1.00 97.62 194 PHE A C 1
ATOM 1576 O O . PHE A 1 194 ? 5.467 2.153 -21.350 1.00 97.62 194 PHE A O 1
ATOM 1583 N N . LYS A 1 195 ? 5.346 4.390 -21.259 1.00 97.25 195 LYS A N 1
ATOM 1584 C CA . LYS A 1 195 ? 4.825 4.589 -22.612 1.00 97.25 195 LYS A CA 1
ATOM 1585 C C . LYS A 1 195 ? 5.928 5.125 -23.526 1.00 97.25 195 LYS A C 1
ATOM 1587 O O . LYS A 1 195 ? 6.349 6.279 -23.407 1.00 97.25 195 LYS A O 1
ATOM 1592 N N . LEU A 1 196 ? 6.375 4.261 -24.429 1.00 94.56 196 LEU A N 1
ATOM 1593 C CA . LEU A 1 196 ? 7.358 4.495 -25.483 1.00 94.56 196 LEU A CA 1
ATOM 1594 C C . LEU A 1 196 ? 6.696 5.111 -26.729 1.00 94.56 196 LEU A C 1
ATOM 1596 O O . LEU A 1 196 ? 5.490 5.374 -26.752 1.00 94.56 196 LEU A O 1
ATOM 1600 N N . LEU A 1 197 ? 7.493 5.355 -27.773 1.00 91.06 197 LEU A N 1
ATOM 1601 C CA . LEU A 1 197 ? 6.974 5.762 -29.082 1.00 91.06 197 LEU A CA 1
ATOM 1602 C C . LEU A 1 197 ? 6.091 4.664 -29.687 1.00 91.06 197 LEU A C 1
ATOM 1604 O O . LEU A 1 197 ? 6.375 3.482 -29.523 1.00 91.06 197 LEU A O 1
ATOM 1608 N N . SER A 1 198 ? 5.072 5.057 -30.452 1.00 89.06 198 SER A N 1
ATOM 1609 C CA . SER A 1 198 ? 4.105 4.144 -31.086 1.00 89.06 198 SER A CA 1
ATOM 1610 C C . SER A 1 198 ? 4.736 3.104 -32.016 1.00 89.06 198 SER A C 1
ATOM 1612 O O . SER A 1 198 ? 4.179 2.027 -32.169 1.00 89.06 198 SER A O 1
ATOM 1614 N N . LYS A 1 199 ? 5.912 3.396 -32.589 1.00 88.38 199 LYS A N 1
ATOM 1615 C CA . LYS A 1 199 ? 6.673 2.463 -33.436 1.00 88.38 199 LYS A CA 1
ATOM 1616 C C . LYS A 1 199 ? 7.192 1.219 -32.703 1.00 88.38 199 LYS A C 1
ATOM 1618 O O . LYS A 1 199 ? 7.594 0.259 -33.349 1.00 88.38 199 LYS A O 1
ATOM 1623 N N . TYR A 1 200 ? 7.253 1.246 -31.371 1.00 88.38 200 TYR A N 1
ATOM 1624 C CA . TYR A 1 200 ? 7.629 0.073 -30.586 1.00 88.38 200 TYR A CA 1
ATOM 1625 C C . TYR A 1 200 ? 6.458 -0.903 -30.522 1.00 88.38 200 TYR A C 1
ATOM 1627 O O . TYR A 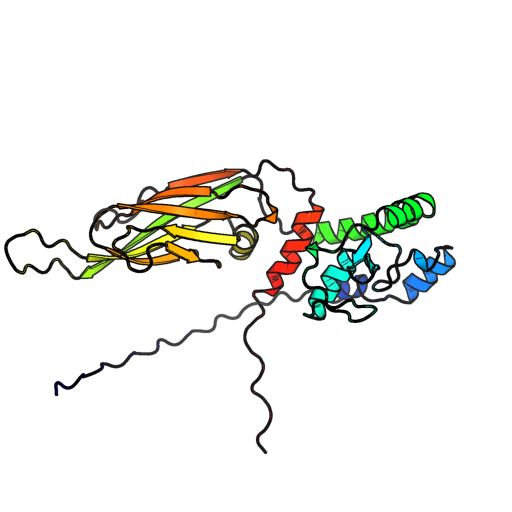1 200 ? 5.329 -0.501 -30.242 1.00 88.38 200 TYR A O 1
ATOM 1635 N N . ARG A 1 201 ? 6.732 -2.202 -30.680 1.00 87.19 201 ARG A N 1
ATOM 1636 C CA . ARG A 1 201 ? 5.739 -3.245 -30.397 1.00 87.19 201 ARG A CA 1
ATOM 1637 C C . ARG A 1 201 ? 5.325 -3.155 -28.928 1.00 87.19 201 ARG A C 1
ATOM 1639 O O . ARG A 1 201 ? 6.184 -3.119 -28.043 1.00 87.19 201 ARG A O 1
ATOM 1646 N N . ASN A 1 202 ? 4.018 -3.133 -28.672 1.00 89.50 202 ASN A N 1
ATOM 1647 C CA . ASN A 1 202 ? 3.442 -2.947 -27.337 1.00 89.50 202 ASN A CA 1
ATOM 1648 C C . ASN A 1 202 ? 4.068 -1.728 -26.634 1.00 89.50 202 ASN A C 1
ATOM 1650 O O . ASN A 1 202 ? 4.821 -1.890 -25.675 1.00 89.50 202 ASN A O 1
ATOM 1654 N N . PRO A 1 203 ? 3.807 -0.498 -27.107 1.00 93.56 203 PRO A N 1
ATOM 1655 C CA . PRO A 1 203 ? 4.542 0.688 -26.668 1.00 93.56 203 PRO A CA 1
ATOM 1656 C C . PRO A 1 203 ? 4.270 1.060 -25.205 1.00 93.56 203 PRO A C 1
ATOM 1658 O O . PRO A 1 203 ? 4.969 1.902 -24.655 1.00 93.56 203 PRO A O 1
ATOM 1661 N N . VAL A 1 204 ? 3.270 0.454 -24.562 1.00 96.25 204 VAL A N 1
ATOM 1662 C CA . VAL A 1 204 ? 2.976 0.618 -23.137 1.00 96.25 204 VAL A CA 1
ATOM 1663 C C . VAL A 1 204 ? 3.445 -0.623 -22.385 1.00 96.25 204 VAL A C 1
ATOM 1665 O O . VAL A 1 204 ? 2.984 -1.730 -22.652 1.00 96.25 204 VAL A O 1
ATOM 1668 N N . ARG A 1 205 ? 4.354 -0.442 -21.426 1.00 94.81 205 ARG A N 1
ATOM 1669 C CA . ARG A 1 205 ? 4.909 -1.508 -20.585 1.00 94.81 205 ARG A CA 1
ATOM 1670 C C . ARG A 1 205 ? 4.596 -1.235 -19.132 1.00 94.81 205 ARG A C 1
ATOM 1672 O O . ARG A 1 205 ? 4.793 -0.122 -18.663 1.00 94.81 205 ARG A O 1
ATOM 1679 N N . VAL A 1 206 ? 4.146 -2.250 -18.409 1.00 95.62 206 VAL A N 1
ATOM 1680 C CA . VAL A 1 206 ? 3.772 -2.116 -17.000 1.00 95.62 206 VAL A CA 1
ATOM 1681 C C . VAL A 1 206 ? 4.652 -3.019 -16.146 1.00 95.62 206 VAL A C 1
ATOM 1683 O O . VAL A 1 206 ? 4.878 -4.185 -16.476 1.00 95.62 206 VAL A O 1
ATOM 1686 N N . ARG A 1 207 ? 5.146 -2.479 -15.032 1.00 96.62 207 ARG A N 1
ATOM 1687 C CA . ARG A 1 207 ? 5.886 -3.204 -13.997 1.00 96.62 207 ARG A CA 1
ATOM 1688 C C . ARG A 1 207 ? 5.195 -3.004 -12.659 1.00 96.62 207 ARG A C 1
ATOM 1690 O O . ARG A 1 207 ? 5.048 -1.880 -12.202 1.00 96.62 207 ARG A O 1
ATOM 1697 N N . SER A 1 208 ? 4.756 -4.095 -12.043 1.00 89.44 208 SER A N 1
ATOM 1698 C CA . SER A 1 208 ? 4.047 -4.087 -10.755 1.00 89.44 208 SER A CA 1
ATOM 1699 C C . SER A 1 208 ? 4.927 -4.489 -9.570 1.00 89.44 208 SER A C 1
ATOM 1701 O O . SER A 1 208 ? 4.424 -4.634 -8.463 1.00 89.44 208 SER A O 1
ATOM 1703 N N . LYS A 1 209 ? 6.218 -4.745 -9.802 1.00 87.69 209 LYS A N 1
ATOM 1704 C CA . LYS A 1 209 ? 7.193 -5.140 -8.781 1.00 87.69 209 LYS A CA 1
ATOM 1705 C C . LYS A 1 209 ? 8.493 -4.370 -8.999 1.00 87.69 209 LYS A C 1
ATOM 1707 O O . LYS A 1 209 ? 8.867 -4.136 -10.148 1.00 87.69 209 LYS A O 1
ATOM 1712 N N . HIS A 1 210 ? 9.153 -4.004 -7.904 1.00 87.69 210 HIS A N 1
ATOM 1713 C CA . HIS A 1 210 ? 10.511 -3.470 -7.925 1.00 87.69 210 HIS A CA 1
ATOM 1714 C C . HIS A 1 210 ? 11.508 -4.585 -8.318 1.00 87.69 210 HIS A C 1
ATOM 1716 O O . HIS A 1 210 ? 11.344 -5.707 -7.828 1.00 87.69 210 HIS A O 1
ATOM 1722 N N . PRO A 1 211 ? 12.531 -4.317 -9.155 1.00 95.31 211 PRO A N 1
ATOM 1723 C CA . PRO A 1 211 ? 12.874 -3.028 -9.765 1.00 95.31 211 PRO A CA 1
ATOM 1724 C C . PRO A 1 211 ? 11.960 -2.641 -10.939 1.00 95.31 211 PRO A C 1
ATOM 1726 O O . PRO A 1 211 ? 11.657 -3.446 -11.823 1.00 95.31 211 PRO A O 1
ATOM 1729 N N . PHE A 1 212 ? 11.545 -1.370 -10.991 1.00 97.00 212 PHE A N 1
ATOM 1730 C CA . PHE A 1 212 ? 10.707 -0.854 -12.076 1.00 97.00 212 PHE A CA 1
ATOM 1731 C C . PHE A 1 212 ? 11.567 -0.494 -13.287 1.00 97.00 212 PHE A C 1
ATOM 1733 O O . PHE A 1 212 ? 11.953 0.657 -13.478 1.00 97.00 212 PHE A O 1
ATOM 1740 N N . LYS A 1 213 ? 1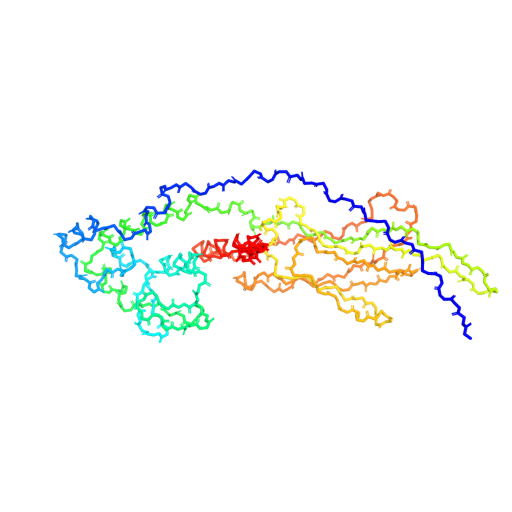1.868 -1.504 -14.105 1.00 95.50 213 LYS A N 1
ATOM 1741 C CA . LYS A 1 213 ? 12.781 -1.397 -15.247 1.00 95.50 213 LYS A CA 1
ATOM 1742 C C . LYS A 1 213 ? 12.225 -2.101 -16.487 1.00 95.50 213 LYS A C 1
ATOM 1744 O O . LYS A 1 213 ? 11.559 -3.140 -16.398 1.00 95.50 213 LYS A O 1
ATOM 1749 N N . ILE A 1 214 ? 12.510 -1.538 -17.657 1.00 96.00 214 ILE A N 1
ATOM 1750 C CA . ILE A 1 214 ? 12.275 -2.164 -18.964 1.00 96.00 214 ILE A CA 1
ATOM 1751 C C . ILE A 1 214 ? 13.530 -2.064 -19.828 1.00 96.00 214 ILE A C 1
ATOM 1753 O O . ILE A 1 214 ? 14.280 -1.098 -19.705 1.00 96.00 214 ILE A O 1
ATOM 1757 N N . SER A 1 215 ? 13.731 -3.043 -20.704 1.00 93.81 215 SER A N 1
ATOM 1758 C CA . SER A 1 215 ? 14.870 -3.114 -21.622 1.00 93.81 215 SER A CA 1
ATOM 1759 C C . SER A 1 215 ? 14.381 -3.008 -23.059 1.00 93.81 215 SER A C 1
ATOM 1761 O O . SER A 1 215 ? 13.377 -3.625 -23.412 1.00 93.81 215 SER A O 1
ATOM 1763 N N . GLU A 1 216 ? 15.073 -2.219 -23.871 1.00 93.56 216 GLU A N 1
ATOM 1764 C CA . GLU A 1 216 ? 14.680 -1.911 -25.244 1.00 93.56 216 GLU A CA 1
ATOM 1765 C C . GLU A 1 216 ? 15.888 -1.637 -26.141 1.00 93.56 216 GLU A C 1
ATOM 1767 O O . GLU A 1 216 ? 16.998 -1.408 -25.661 1.00 93.56 216 GLU A O 1
ATOM 1772 N N . LYS A 1 217 ? 15.663 -1.615 -27.461 1.00 89.75 217 LYS A N 1
ATOM 1773 C CA . LYS A 1 217 ? 16.656 -1.159 -28.446 1.00 89.75 217 LYS A CA 1
ATOM 1774 C C . LYS A 1 217 ? 16.234 0.166 -29.078 1.00 89.75 217 LYS A C 1
ATOM 1776 O O . LYS A 1 217 ? 15.049 0.423 -29.296 1.00 89.75 217 LYS A O 1
ATOM 1781 N N . GLY A 1 218 ? 17.184 1.053 -29.351 1.00 86.25 218 GLY A N 1
ATOM 1782 C CA . GLY A 1 218 ? 16.888 2.380 -29.886 1.00 86.25 218 GLY A CA 1
ATOM 1783 C C . GLY A 1 218 ? 18.108 3.081 -30.466 1.00 86.25 218 GLY A C 1
ATOM 1784 O O . GLY A 1 218 ? 19.239 2.750 -30.139 1.00 86.25 218 GLY A O 1
ATOM 1785 N N . LYS A 1 219 ? 17.857 4.048 -31.349 1.00 84.00 219 LYS A N 1
ATOM 1786 C CA . LYS A 1 219 ? 18.893 4.849 -32.030 1.00 84.00 219 LYS A CA 1
ATOM 1787 C C . LYS A 1 219 ? 18.661 6.357 -31.984 1.00 84.00 219 LYS A C 1
ATOM 1789 O O . LYS A 1 219 ? 19.524 7.129 -32.372 1.00 84.00 219 LYS A O 1
ATOM 1794 N N . LEU A 1 220 ? 17.481 6.791 -31.543 1.00 82.19 220 LEU A N 1
ATOM 1795 C CA . LEU A 1 220 ? 17.063 8.192 -31.580 1.00 82.19 220 LEU A CA 1
ATOM 1796 C C . LEU A 1 220 ? 16.508 8.609 -30.231 1.00 82.19 220 LEU A C 1
ATOM 1798 O O . LEU A 1 220 ? 15.685 7.891 -29.667 1.00 82.19 220 LEU A O 1
ATOM 1802 N N . ARG A 1 221 ? 16.909 9.793 -29.763 1.00 85.94 221 ARG A N 1
ATOM 1803 C CA . ARG A 1 221 ? 16.380 10.414 -28.544 1.00 85.94 221 ARG A CA 1
ATOM 1804 C C . ARG A 1 221 ? 14.879 10.667 -28.698 1.00 85.94 221 ARG A C 1
ATOM 1806 O O . ARG A 1 221 ? 14.421 11.102 -29.752 1.00 85.94 221 ARG A O 1
ATOM 1813 N N . TYR A 1 222 ? 14.112 10.424 -27.643 1.00 89.94 222 TYR A N 1
ATOM 1814 C CA . TYR A 1 222 ? 12.673 10.691 -27.627 1.00 89.94 222 TYR A CA 1
ATOM 1815 C C . TYR A 1 222 ? 12.164 10.872 -26.198 1.00 89.94 222 TYR A C 1
ATOM 1817 O O . TYR A 1 222 ? 12.860 10.556 -25.237 1.00 89.94 222 TYR A O 1
ATOM 1825 N N . PHE A 1 223 ? 10.934 11.361 -26.045 1.00 91.56 223 PHE A N 1
ATOM 1826 C CA . PHE A 1 223 ? 10.300 11.482 -24.736 1.00 91.56 223 PHE A CA 1
ATOM 1827 C C . PHE A 1 223 ? 9.443 10.257 -24.410 1.00 91.56 223 PHE A C 1
ATOM 1829 O O . PHE A 1 223 ? 8.381 10.063 -25.005 1.00 91.56 223 PHE A O 1
ATOM 1836 N N . ALA A 1 224 ? 9.872 9.461 -23.434 1.00 92.88 224 ALA A N 1
ATOM 1837 C CA . ALA A 1 224 ? 9.037 8.447 -22.808 1.00 92.88 224 ALA A CA 1
ATOM 1838 C C . ALA A 1 224 ? 8.089 9.111 -21.796 1.00 92.88 224 ALA A C 1
ATOM 1840 O O . ALA A 1 224 ? 8.481 10.015 -21.052 1.00 92.88 224 ALA A O 1
ATOM 1841 N N . ARG A 1 225 ? 6.831 8.665 -21.753 1.00 96.31 225 ARG A N 1
ATOM 1842 C CA . ARG A 1 225 ? 5.878 9.073 -20.711 1.00 96.31 225 ARG A CA 1
ATOM 1843 C C . ARG A 1 225 ? 5.835 7.986 -19.648 1.00 96.31 225 ARG A C 1
ATOM 1845 O O . ARG A 1 225 ? 5.532 6.842 -19.968 1.00 96.31 225 ARG A O 1
ATOM 1852 N N . ILE A 1 226 ? 6.116 8.342 -18.405 1.00 96.88 226 ILE A N 1
ATOM 1853 C CA . ILE A 1 226 ? 6.141 7.413 -17.277 1.00 96.88 226 ILE A CA 1
ATOM 1854 C C . ILE A 1 226 ? 4.996 7.776 -16.334 1.00 96.88 226 ILE A C 1
ATOM 1856 O O . ILE A 1 226 ? 4.790 8.952 -16.029 1.00 96.88 226 ILE A O 1
ATOM 1860 N N . ARG A 1 227 ? 4.229 6.782 -15.884 1.00 96.88 227 ARG A N 1
ATOM 1861 C CA . ARG A 1 227 ? 3.188 6.956 -14.864 1.00 96.88 227 ARG A CA 1
ATOM 1862 C C . ARG A 1 227 ? 3.468 6.046 -13.684 1.00 96.88 227 ARG A C 1
ATOM 1864 O O . ARG A 1 227 ? 3.554 4.833 -13.848 1.00 96.88 227 ARG A O 1
ATOM 1871 N N . ILE A 1 228 ? 3.579 6.634 -12.502 1.00 95.25 228 ILE A N 1
ATOM 1872 C CA . ILE A 1 228 ? 3.731 5.914 -11.241 1.00 95.25 228 ILE A CA 1
ATOM 1873 C C . ILE A 1 228 ? 2.366 5.897 -10.575 1.00 95.25 228 ILE A C 1
ATOM 1875 O O . ILE A 1 228 ? 1.841 6.941 -10.183 1.00 95.25 228 ILE A O 1
ATOM 1879 N N . TYR A 1 229 ? 1.785 4.710 -10.480 1.00 89.44 229 TYR A N 1
ATOM 1880 C CA . TYR A 1 229 ? 0.556 4.485 -9.745 1.00 89.44 229 TYR A CA 1
ATOM 1881 C C . TYR A 1 229 ? 0.944 4.115 -8.319 1.00 89.44 229 TYR A C 1
ATOM 1883 O O . TYR A 1 229 ? 1.507 3.046 -8.069 1.00 89.44 229 TYR A O 1
ATOM 1891 N N . TRP A 1 230 ? 0.658 5.020 -7.393 1.00 87.06 230 TRP A N 1
ATOM 1892 C CA . TRP A 1 230 ? 0.813 4.776 -5.965 1.00 87.06 230 TRP A CA 1
ATOM 1893 C C . TRP A 1 230 ? -0.163 3.696 -5.516 1.00 87.06 230 TRP A C 1
ATOM 1895 O O . TRP A 1 230 ? -1.172 3.440 -6.181 1.00 87.06 230 TRP A O 1
ATOM 1905 N N . ASN A 1 231 ? 0.131 3.040 -4.398 1.00 76.38 231 ASN A N 1
ATOM 1906 C CA . ASN A 1 231 ? -0.841 2.156 -3.775 1.00 76.38 231 ASN A CA 1
ATOM 1907 C C . ASN A 1 231 ? -2.159 2.946 -3.577 1.00 76.38 231 ASN A C 1
ATOM 1909 O O . ASN A 1 231 ? -2.130 4.027 -2.980 1.00 76.38 231 ASN A O 1
ATOM 1913 N N . PRO A 1 232 ? -3.301 2.463 -4.112 1.00 68.44 232 PRO A N 1
ATOM 1914 C CA . PRO A 1 232 ? -4.565 3.205 -4.110 1.00 68.44 232 PRO A CA 1
ATOM 1915 C C . PRO A 1 232 ? -5.015 3.674 -2.725 1.00 68.44 232 PRO A C 1
ATOM 1917 O O . PRO A 1 232 ? -5.746 4.654 -2.605 1.00 68.44 232 PRO A O 1
ATOM 1920 N N . GLU A 1 233 ? -4.550 3.003 -1.674 1.00 58.84 233 GLU A N 1
ATOM 1921 C CA . GLU A 1 233 ? -4.807 3.376 -0.286 1.00 58.84 233 GLU A CA 1
ATOM 1922 C C . GLU A 1 233 ? -4.264 4.736 0.109 1.00 58.84 233 GLU A C 1
ATOM 1924 O O . GLU A 1 233 ? -4.862 5.404 0.949 1.00 58.84 233 GLU A O 1
ATOM 1929 N N . PHE A 1 234 ? -3.174 5.181 -0.521 1.00 65.00 234 PHE A N 1
ATOM 1930 C CA . PHE A 1 234 ? -2.670 6.516 -0.250 1.00 65.00 234 PHE A CA 1
ATOM 1931 C C . PHE A 1 234 ? -3.615 7.603 -0.775 1.00 65.00 234 PHE A C 1
ATOM 1933 O O . PHE A 1 234 ? -3.478 8.764 -0.396 1.00 65.00 234 PHE A O 1
ATOM 1940 N N . GLN A 1 235 ? -4.567 7.245 -1.651 1.00 65.38 235 GLN A N 1
ATOM 1941 C CA . GLN A 1 235 ? -5.467 8.173 -2.345 1.00 65.38 235 GLN A CA 1
ATOM 1942 C C . GLN A 1 235 ? -4.704 9.327 -3.021 1.00 65.38 235 GLN A C 1
ATOM 1944 O O . GLN A 1 235 ? -5.223 10.430 -3.192 1.00 65.38 235 GLN A O 1
ATOM 1949 N N . VAL A 1 236 ? -3.451 9.069 -3.401 1.00 74.44 236 VAL A N 1
ATOM 1950 C CA . VAL A 1 236 ? -2.601 10.004 -4.132 1.00 74.44 236 VAL A CA 1
ATOM 1951 C C . VAL A 1 236 ? -2.755 9.717 -5.617 1.00 74.44 236 VAL A C 1
ATOM 1953 O O . VAL A 1 236 ? -2.632 8.573 -6.056 1.00 74.44 236 VAL A O 1
ATOM 1956 N N . LYS A 1 237 ? -3.033 10.770 -6.393 1.00 81.31 237 LYS A N 1
ATOM 1957 C CA . LYS A 1 237 ? -3.114 10.682 -7.856 1.00 81.31 237 LYS A CA 1
ATOM 1958 C C . LYS A 1 237 ? -1.797 10.178 -8.437 1.00 81.31 237 LYS A C 1
ATOM 1960 O O . LYS A 1 237 ? -0.722 10.466 -7.910 1.00 81.31 237 LYS A O 1
ATOM 1965 N N . GLU A 1 238 ? -1.878 9.467 -9.555 1.00 90.12 238 GLU A N 1
ATOM 1966 C CA . GLU A 1 238 ? -0.698 8.959 -10.237 1.00 90.12 238 GLU A CA 1
ATOM 1967 C C . GLU A 1 238 ? 0.282 10.090 -10.578 1.00 90.12 238 GLU A C 1
ATOM 1969 O O . GLU A 1 238 ? -0.101 11.184 -11.003 1.00 90.12 238 GLU A O 1
ATOM 1974 N N . THR A 1 239 ? 1.575 9.830 -10.406 1.00 90.94 239 THR A N 1
ATOM 1975 C CA . THR A 1 239 ? 2.611 10.785 -10.797 1.00 90.94 239 THR A CA 1
ATOM 1976 C C . THR A 1 239 ? 2.974 10.573 -12.257 1.00 90.94 239 THR A C 1
ATOM 1978 O O . THR A 1 239 ? 3.357 9.477 -12.661 1.00 90.94 239 THR A O 1
ATOM 1981 N N . LYS A 1 240 ? 2.842 11.634 -13.058 1.00 93.50 240 LYS A N 1
ATOM 1982 C CA . LYS A 1 240 ? 3.137 11.638 -14.495 1.00 93.50 240 LYS A CA 1
ATOM 1983 C C . LYS A 1 240 ? 4.476 12.321 -14.728 1.00 93.50 240 LYS A C 1
ATOM 1985 O O . LYS A 1 240 ? 4.645 13.481 -14.364 1.00 93.50 240 LYS A O 1
ATOM 1990 N N . LEU A 1 241 ? 5.403 11.608 -15.353 1.00 91.81 241 LEU A N 1
ATOM 1991 C CA . LEU A 1 241 ? 6.734 12.089 -15.702 1.00 91.81 241 LEU A CA 1
ATOM 1992 C C . LEU A 1 241 ? 6.925 11.999 -17.219 1.00 91.81 241 LEU A C 1
ATOM 1994 O O . LEU A 1 241 ? 6.371 11.123 -17.890 1.00 91.81 241 LEU A O 1
ATOM 1998 N N . LYS A 1 242 ? 7.720 12.914 -17.770 1.00 91.25 242 LYS A N 1
ATOM 1999 C CA . LYS A 1 242 ? 8.129 12.913 -19.176 1.00 91.25 242 LYS A CA 1
ATOM 2000 C C . LYS A 1 242 ? 9.653 12.914 -19.202 1.00 91.25 242 LYS A C 1
ATOM 2002 O O . LYS A 1 242 ? 10.263 13.913 -18.844 1.00 91.25 242 LYS A O 1
ATOM 2007 N N . TYR A 1 243 ? 10.245 11.797 -19.607 1.00 91.25 243 TYR A N 1
ATOM 2008 C CA . TYR A 1 243 ? 11.690 11.587 -19.564 1.00 91.25 243 TYR A CA 1
ATOM 2009 C C . TYR A 1 243 ? 12.271 11.522 -20.977 1.00 91.25 243 TYR A C 1
ATOM 2011 O O . TYR A 1 243 ? 11.733 10.821 -21.836 1.00 91.25 243 TYR A O 1
ATOM 2019 N N . LYS A 1 244 ? 13.353 12.262 -21.235 1.00 90.81 244 LYS A N 1
ATOM 2020 C CA . LYS A 1 244 ? 14.050 12.271 -22.529 1.00 90.81 244 LYS A CA 1
ATOM 2021 C C . LYS A 1 244 ? 15.082 11.144 -22.545 1.00 90.81 244 LYS A C 1
ATOM 2023 O O . LYS A 1 244 ? 16.116 11.277 -21.905 1.00 90.81 244 LYS A O 1
ATOM 2028 N N . VAL A 1 245 ? 14.810 10.071 -23.285 1.00 88.69 245 VAL A N 1
ATOM 2029 C CA . VAL A 1 245 ? 15.713 8.920 -23.429 1.00 88.69 245 VAL A CA 1
ATOM 2030 C C . VAL A 1 245 ? 16.968 9.331 -24.201 1.00 88.69 245 VAL A C 1
ATOM 2032 O O . VAL A 1 245 ? 16.864 9.957 -25.264 1.00 88.69 245 VAL A O 1
ATOM 2035 N N . ARG A 1 246 ? 18.142 8.980 -23.666 1.00 84.19 246 ARG A N 1
ATOM 2036 C CA . ARG A 1 246 ? 19.467 9.350 -24.196 1.00 84.19 246 ARG A CA 1
ATOM 2037 C C . ARG A 1 246 ? 20.287 8.106 -24.562 1.00 84.19 246 ARG A C 1
ATOM 2039 O O . ARG A 1 246 ? 20.094 7.041 -23.985 1.00 84.19 246 ARG A O 1
ATOM 2046 N N . PHE A 1 247 ? 21.183 8.252 -25.537 1.00 78.44 247 PHE A N 1
ATOM 2047 C CA . PHE A 1 247 ? 21.914 7.149 -26.182 1.00 78.44 247 PHE A CA 1
ATOM 2048 C C . PHE A 1 247 ? 23.413 7.443 -26.384 1.00 78.44 247 PHE A C 1
ATOM 2050 O O . PHE A 1 247 ? 24.062 6.799 -27.195 1.00 78.44 247 PHE A O 1
ATOM 2057 N N . ASP A 1 248 ? 23.973 8.450 -25.712 1.00 67.75 248 ASP A N 1
ATOM 2058 C CA . ASP A 1 248 ? 25.308 8.965 -26.043 1.00 67.75 248 ASP A CA 1
ATOM 2059 C C . ASP A 1 248 ? 26.448 8.258 -25.283 1.00 67.75 248 ASP A C 1
ATOM 2061 O O . ASP A 1 248 ? 26.299 7.921 -24.110 1.00 67.75 248 ASP A O 1
ATOM 2065 N N . LYS A 1 249 ? 27.608 8.072 -25.936 1.00 54.06 249 LYS A N 1
ATOM 2066 C CA . LYS A 1 249 ? 28.827 7.511 -25.313 1.00 54.06 249 LYS A CA 1
ATOM 2067 C C . LYS A 1 249 ? 29.564 8.536 -24.434 1.00 54.06 249 LYS A C 1
ATOM 2069 O O . LYS A 1 249 ? 30.304 8.117 -23.547 1.00 54.06 249 LYS A O 1
ATOM 2074 N N . LYS A 1 250 ? 29.380 9.845 -24.672 1.00 51.09 250 LYS A N 1
ATOM 2075 C CA . LYS A 1 250 ? 30.065 10.926 -23.929 1.00 51.09 250 LYS A CA 1
ATOM 2076 C C . LYS A 1 250 ? 29.426 11.265 -22.573 1.00 51.09 250 LYS A C 1
ATOM 2078 O O . LYS A 1 250 ? 30.096 11.844 -21.731 1.00 51.09 250 LYS A O 1
ATOM 2083 N N . GLU A 1 251 ? 28.184 10.853 -22.318 1.00 49.72 251 GLU A N 1
ATOM 2084 C CA . GLU A 1 251 ? 27.492 11.046 -21.028 1.00 49.72 251 GLU A CA 1
ATOM 2085 C C . GLU A 1 251 ? 27.752 9.861 -20.065 1.00 49.72 251 GLU A C 1
ATOM 2087 O O . GLU A 1 251 ? 26.827 9.297 -19.476 1.00 49.72 251 GLU A O 1
ATOM 2092 N N . ARG A 1 252 ? 29.016 9.424 -19.921 1.00 40.62 252 ARG A N 1
ATOM 2093 C CA . ARG A 1 252 ? 29.405 8.525 -18.820 1.00 40.62 252 ARG A CA 1
ATOM 2094 C C . ARG A 1 252 ? 29.391 9.334 -17.521 1.00 40.62 252 ARG A C 1
ATOM 2096 O O . ARG A 1 252 ? 30.302 10.111 -17.275 1.00 40.62 252 ARG A O 1
ATOM 2103 N N . GLY A 1 253 ? 28.370 9.096 -16.702 1.00 38.78 253 GLY A N 1
ATOM 2104 C CA . GLY A 1 253 ? 28.222 9.681 -15.369 1.00 38.78 253 GLY A CA 1
ATOM 2105 C C . GLY A 1 253 ? 27.453 11.001 -15.403 1.00 38.78 253 GLY A C 1
ATOM 2106 O O . GLY A 1 253 ? 27.904 11.969 -15.998 1.00 38.78 253 GLY A O 1
ATOM 2107 N N . ASN A 1 254 ? 26.297 11.036 -14.738 1.00 42.44 254 ASN A N 1
ATOM 2108 C CA . ASN A 1 254 ? 25.435 12.211 -14.545 1.00 42.44 254 ASN A CA 1
ATOM 2109 C C . ASN A 1 254 ? 24.586 12.650 -15.752 1.00 42.44 254 ASN A C 1
ATOM 2111 O O . ASN A 1 254 ? 24.438 13.842 -16.017 1.00 42.44 254 ASN A O 1
ATOM 2115 N N . SER A 1 255 ? 23.925 11.715 -16.447 1.00 46.75 255 SER A N 1
ATOM 2116 C CA . SER A 1 255 ? 22.711 12.086 -17.188 1.00 46.75 255 SER A CA 1
ATOM 2117 C C . SER A 1 255 ? 21.746 12.734 -16.193 1.00 46.75 255 SER A C 1
ATOM 2119 O O . SER A 1 255 ? 21.404 12.061 -15.226 1.00 46.75 255 SER A O 1
ATOM 2121 N N . GLU A 1 256 ? 21.349 13.997 -16.385 1.00 52.44 256 GLU A N 1
ATOM 2122 C CA . GLU A 1 256 ? 20.422 14.721 -15.498 1.00 52.44 256 GLU A CA 1
ATOM 2123 C C . GLU A 1 256 ? 19.229 13.834 -15.122 1.00 52.44 256 GLU A C 1
ATOM 2125 O O . GLU A 1 256 ? 18.279 13.644 -15.893 1.00 52.44 256 GLU A O 1
ATOM 2130 N N . GLU A 1 257 ? 19.313 13.232 -13.942 1.00 64.38 257 GLU A N 1
ATOM 2131 C CA . GLU A 1 257 ? 18.252 12.421 -13.391 1.00 64.38 257 GLU A CA 1
ATOM 2132 C C . GLU A 1 257 ? 17.054 13.340 -13.213 1.00 64.38 257 GLU A C 1
ATOM 2134 O O . GLU A 1 257 ? 17.152 14.407 -12.599 1.00 64.38 257 GLU A O 1
ATOM 2139 N N . PHE A 1 258 ? 15.901 12.966 -13.770 1.00 69.12 258 PHE A N 1
ATOM 2140 C CA . PHE A 1 258 ? 14.709 13.758 -13.513 1.00 69.12 258 PHE A CA 1
ATOM 2141 C C . PHE A 1 258 ? 14.259 13.459 -12.083 1.00 69.12 258 PHE A C 1
ATOM 2143 O O . PHE A 1 258 ? 13.584 12.458 -11.827 1.00 69.12 258 PHE A O 1
ATOM 2150 N N . ILE A 1 259 ? 14.672 14.320 -11.154 1.00 77.12 259 ILE A N 1
ATOM 2151 C CA . ILE A 1 259 ? 14.357 14.210 -9.732 1.00 77.12 259 ILE A CA 1
ATOM 2152 C C . ILE A 1 259 ? 13.022 14.906 -9.472 1.00 77.12 259 ILE A C 1
ATOM 2154 O O . ILE A 1 259 ? 12.907 16.132 -9.535 1.00 77.12 259 ILE A O 1
ATOM 2158 N N . LYS A 1 260 ? 12.003 14.132 -9.095 1.00 80.44 260 LYS A N 1
ATOM 2159 C CA . LYS A 1 260 ? 10.741 14.667 -8.571 1.00 80.44 260 LYS A CA 1
ATOM 2160 C C . LYS A 1 260 ? 10.659 14.398 -7.072 1.00 80.44 260 LYS A C 1
ATOM 2162 O O . LYS A 1 260 ? 10.626 13.249 -6.646 1.00 80.44 260 LYS A O 1
ATOM 2167 N N . LYS A 1 261 ? 10.579 15.456 -6.259 1.00 80.69 261 LYS A N 1
ATOM 2168 C CA . LYS A 1 261 ? 10.232 15.328 -4.833 1.00 80.69 261 LYS A CA 1
ATOM 2169 C C . LYS A 1 261 ? 8.732 15.069 -4.711 1.00 80.69 261 LYS A C 1
ATOM 2171 O O . LYS A 1 261 ? 7.932 15.850 -5.233 1.00 80.69 261 LYS A O 1
ATOM 2176 N N . VAL A 1 262 ? 8.362 13.988 -4.035 1.00 75.94 262 VAL A N 1
ATOM 2177 C CA . VAL A 1 262 ? 6.967 13.628 -3.763 1.00 75.94 262 VAL A CA 1
ATOM 2178 C C . VAL A 1 262 ? 6.693 13.867 -2.284 1.00 75.94 262 VAL A C 1
ATOM 2180 O O . VAL A 1 262 ? 7.440 13.396 -1.427 1.00 75.94 262 VAL A O 1
ATOM 2183 N N . LYS A 1 263 ? 5.632 14.631 -2.004 1.00 70.69 263 LYS A N 1
ATOM 2184 C CA . LYS A 1 263 ? 5.133 14.898 -0.652 1.00 70.69 263 LYS A CA 1
ATOM 2185 C C . LYS A 1 263 ? 3.743 14.300 -0.500 1.00 70.69 263 LYS A C 1
ATOM 2187 O O . LYS A 1 263 ? 2.878 14.559 -1.338 1.00 70.69 263 LYS A O 1
ATOM 2192 N N . PHE A 1 264 ? 3.510 13.562 0.577 1.00 65.25 264 PHE A N 1
ATOM 2193 C CA . PHE A 1 264 ? 2.175 13.084 0.931 1.00 65.25 264 PHE A CA 1
ATOM 2194 C C . PHE A 1 264 ? 1.559 14.094 1.905 1.00 65.25 264 PHE A C 1
ATOM 2196 O O . PHE A 1 264 ? 1.995 14.215 3.044 1.00 65.25 264 PHE A O 1
ATOM 2203 N N . SER A 1 265 ? 0.574 14.869 1.441 1.00 50.28 265 SER A N 1
ATOM 2204 C CA . SER A 1 265 ? -0.082 15.921 2.238 1.00 50.28 265 SER A CA 1
ATOM 2205 C C . SER A 1 265 ? -1.142 15.387 3.205 1.00 50.28 265 SER A C 1
ATOM 2207 O O . SER A 1 265 ? -1.586 16.104 4.100 1.00 50.28 265 SER A O 1
ATOM 2209 N N . LYS A 1 266 ? -1.558 14.127 3.048 1.00 46.38 266 LYS A N 1
ATOM 2210 C CA . LYS A 1 266 ? -2.547 13.507 3.925 1.00 46.38 266 LYS A CA 1
ATOM 2211 C C . LYS A 1 266 ? -1.837 12.965 5.162 1.00 46.38 266 LYS A C 1
ATOM 2213 O O . LYS A 1 266 ? -1.045 12.031 5.062 1.00 46.38 266 LYS A O 1
ATOM 2218 N N . LYS A 1 267 ? -2.153 13.524 6.337 1.00 42.84 267 LYS A N 1
ATOM 2219 C CA . LYS A 1 267 ? -1.969 12.812 7.607 1.00 42.84 267 LYS A CA 1
ATOM 2220 C C . LYS A 1 267 ? -2.775 11.521 7.480 1.00 42.84 267 LYS A C 1
ATOM 2222 O O . LYS A 1 267 ? -4.003 11.554 7.538 1.00 42.84 267 LYS A O 1
ATOM 2227 N N . PHE A 1 268 ? -2.106 10.405 7.212 1.00 42.81 268 PHE A N 1
ATOM 2228 C CA . PHE A 1 268 ? -2.737 9.099 7.339 1.00 42.81 268 PHE A CA 1
ATOM 2229 C C . PHE A 1 268 ? -3.312 9.019 8.746 1.00 42.81 268 PHE A C 1
ATOM 2231 O O . PHE A 1 268 ? -2.621 9.359 9.708 1.00 42.81 268 PHE A O 1
ATOM 2238 N N . ARG A 1 269 ? -4.561 8.566 8.886 1.00 42.28 269 ARG A N 1
ATOM 2239 C CA . ARG A 1 269 ? -4.940 7.949 10.155 1.00 42.28 269 ARG A CA 1
ATOM 2240 C C . ARG A 1 269 ? -4.044 6.723 10.254 1.00 42.28 269 ARG A C 1
ATOM 2242 O O . ARG A 1 269 ? -4.196 5.790 9.473 1.00 42.28 269 ARG A O 1
ATOM 2249 N N . GLU A 1 270 ? -3.025 6.813 11.105 1.00 39.47 270 GLU A N 1
ATOM 2250 C CA . GLU A 1 270 ? -1.886 5.888 11.191 1.00 39.47 270 GLU A CA 1
ATOM 2251 C C . GLU A 1 270 ? -2.305 4.409 11.251 1.00 39.47 270 GLU A C 1
ATOM 2253 O O . GLU A 1 270 ? -1.569 3.537 10.801 1.00 39.47 270 GLU A O 1
ATOM 2258 N N . GLU A 1 271 ? -3.521 4.142 11.719 1.00 39.31 271 GLU A N 1
ATOM 2259 C CA . GLU A 1 271 ? -4.170 2.836 11.829 1.00 39.31 271 GLU A CA 1
ATOM 2260 C C . GLU A 1 271 ? -4.492 2.144 10.485 1.00 39.31 271 GLU A C 1
ATOM 2262 O O . GLU A 1 271 ? -4.553 0.915 10.437 1.00 39.31 271 GLU A O 1
ATOM 2267 N N . GLU A 1 272 ? -4.712 2.883 9.389 1.00 40.19 272 GLU A N 1
ATOM 2268 C CA . GLU A 1 272 ? -5.090 2.308 8.077 1.00 40.19 272 GLU A CA 1
ATOM 2269 C C . GLU A 1 272 ? -3.866 1.815 7.287 1.00 40.19 272 GLU A C 1
ATOM 2271 O O . GLU A 1 272 ? -3.924 0.800 6.594 1.00 40.19 272 GLU A O 1
ATOM 2276 N N . LEU A 1 273 ? -2.729 2.493 7.452 1.00 38.25 273 LEU A N 1
ATOM 2277 C CA . LEU A 1 273 ? -1.467 2.171 6.787 1.00 38.25 273 LEU A CA 1
ATOM 2278 C C . LEU A 1 273 ? -0.867 0.843 7.293 1.00 38.25 273 LEU A C 1
ATOM 2280 O O . LEU A 1 273 ? -0.323 0.043 6.531 1.00 38.25 273 LEU A O 1
ATOM 2284 N N . TYR A 1 274 ? -1.019 0.583 8.591 1.00 42.03 274 TYR A N 1
ATOM 2285 C CA . TYR A 1 274 ? -0.515 -0.613 9.267 1.00 42.03 274 TYR A CA 1
ATOM 2286 C C . TYR A 1 274 ? -1.124 -1.918 8.789 1.00 42.03 274 TYR A C 1
ATOM 2288 O O . TYR A 1 274 ? -0.431 -2.923 8.616 1.00 42.03 274 TYR A O 1
ATOM 2296 N N . GLN A 1 275 ? -2.430 -1.889 8.558 1.00 44.06 275 GLN A N 1
ATOM 2297 C CA . GLN A 1 275 ? -3.211 -3.064 8.182 1.00 44.06 275 GLN A CA 1
ATOM 2298 C C . GLN A 1 275 ? -2.788 -3.605 6.821 1.00 44.06 275 GLN A C 1
ATOM 2300 O O . GLN A 1 275 ? -2.983 -4.786 6.519 1.00 44.06 275 GLN A O 1
ATOM 2305 N N . LYS A 1 276 ? -2.164 -2.760 5.991 1.00 44.94 276 LYS A N 1
ATOM 2306 C CA . LYS A 1 276 ? -1.734 -3.153 4.658 1.00 44.94 276 LYS A CA 1
ATOM 2307 C C . LYS A 1 276 ? -0.266 -3.539 4.561 1.00 44.94 276 LYS A C 1
ATOM 2309 O O . LYS A 1 276 ? 0.021 -4.457 3.790 1.00 44.94 276 LYS A O 1
ATOM 2314 N N . ILE A 1 277 ? 0.635 -2.972 5.370 1.00 38.81 277 ILE A N 1
ATOM 2315 C CA . ILE A 1 277 ? 2.052 -3.394 5.378 1.00 38.81 277 ILE A CA 1
ATOM 2316 C C . ILE A 1 277 ? 2.165 -4.863 5.821 1.00 38.81 277 ILE A C 1
ATOM 2318 O O . ILE A 1 277 ? 2.791 -5.670 5.135 1.00 38.81 277 ILE A O 1
ATOM 2322 N N . GLN A 1 278 ? 1.397 -5.265 6.839 1.00 40.59 278 GLN A N 1
ATOM 2323 C CA . GLN A 1 278 ? 1.272 -6.665 7.283 1.00 40.59 278 GLN A CA 1
ATOM 2324 C C . GLN A 1 278 ? 0.597 -7.601 6.254 1.00 40.59 278 GLN A C 1
ATOM 2326 O O . GLN A 1 278 ? 0.646 -8.833 6.362 1.00 40.59 278 GLN A O 1
ATOM 2331 N N . SER A 1 279 ? -0.078 -7.040 5.248 1.00 39.75 279 SER A N 1
ATOM 2332 C CA . SER A 1 279 ? -0.690 -7.801 4.154 1.00 39.75 279 SER A CA 1
ATOM 2333 C C . SER A 1 279 ? 0.247 -7.981 2.952 1.00 39.75 279 SER A C 1
ATOM 2335 O O . SER A 1 279 ? 0.058 -8.919 2.175 1.00 39.75 279 SER A O 1
ATOM 2337 N N . LEU A 1 280 ? 1.258 -7.116 2.812 1.00 33.62 280 LEU A N 1
ATOM 2338 C CA . LEU A 1 280 ? 2.160 -7.053 1.660 1.00 33.62 280 LEU A CA 1
ATOM 2339 C C . LEU A 1 280 ? 3.467 -7.826 1.881 1.00 33.62 280 LEU A C 1
ATOM 2341 O O . LEU A 1 280 ? 3.930 -8.468 0.938 1.00 33.62 280 LEU A O 1
ATOM 2345 N N . THR A 1 281 ? 3.951 -7.932 3.122 1.00 34.34 281 THR A N 1
ATOM 2346 C CA . THR A 1 281 ? 5.048 -8.848 3.510 1.00 34.34 281 THR A CA 1
ATOM 2347 C C . THR A 1 281 ? 4.739 -10.329 3.224 1.00 34.34 281 THR A C 1
ATOM 2349 O O . THR A 1 281 ? 5.637 -11.153 3.105 1.00 34.34 281 THR A O 1
ATOM 2352 N N . LYS A 1 282 ? 3.470 -10.691 2.984 1.00 40.06 282 LYS A N 1
ATOM 2353 C CA . LYS A 1 282 ? 3.050 -12.044 2.560 1.00 40.06 282 LYS A CA 1
ATOM 2354 C C . LYS A 1 282 ? 3.267 -12.374 1.088 1.00 40.06 282 LYS A C 1
ATOM 2356 O O . LYS A 1 282 ? 3.247 -13.550 0.735 1.00 40.06 282 LYS A O 1
ATOM 2361 N N . LYS A 1 283 ? 3.387 -11.381 0.201 1.00 36.47 283 LYS A N 1
ATOM 2362 C CA . LYS A 1 283 ? 3.484 -11.644 -1.248 1.00 36.47 283 LYS A CA 1
ATOM 2363 C C . LYS A 1 283 ? 4.890 -12.046 -1.701 1.00 36.47 283 LYS A C 1
ATOM 2365 O O . LYS A 1 283 ? 5.013 -12.493 -2.838 1.00 36.47 283 LYS A O 1
ATOM 2370 N N . GLN A 1 284 ? 5.899 -11.918 -0.836 1.00 33.00 284 GLN A N 1
ATOM 2371 C CA . GLN A 1 284 ? 7.266 -12.371 -1.109 1.00 33.00 284 GLN A CA 1
ATOM 2372 C C . GLN A 1 284 ? 7.527 -13.831 -0.672 1.00 33.00 284 GLN A C 1
ATOM 2374 O O . GLN A 1 284 ? 8.462 -14.432 -1.171 1.00 33.00 284 GLN A O 1
ATOM 2379 N N . ARG A 1 285 ? 6.646 -14.465 0.123 1.00 36.28 285 ARG A N 1
ATOM 2380 C CA . ARG A 1 285 ? 6.764 -15.886 0.539 1.00 36.28 285 ARG A CA 1
ATOM 2381 C C . ARG A 1 285 ? 6.054 -16.880 -0.397 1.00 36.28 285 ARG A C 1
ATOM 2383 O O . ARG A 1 285 ? 5.322 -17.758 0.062 1.00 36.28 285 ARG A O 1
ATOM 2390 N N . LYS A 1 286 ? 6.172 -16.706 -1.717 1.00 39.84 286 LYS A N 1
ATOM 2391 C CA . LYS A 1 286 ? 5.675 -17.694 -2.693 1.00 39.84 286 LYS A CA 1
ATOM 2392 C C . LYS A 1 286 ? 6.776 -18.092 -3.676 1.00 39.84 286 LYS A C 1
ATOM 2394 O O . LYS A 1 286 ? 6.893 -17.465 -4.725 1.00 39.84 286 LYS A O 1
ATOM 2399 N N . THR A 1 287 ? 7.447 -19.193 -3.361 1.00 31.06 287 THR A N 1
ATOM 2400 C CA . THR A 1 287 ? 7.975 -20.192 -4.306 1.00 31.06 287 THR A CA 1
ATOM 2401 C C . THR A 1 287 ? 7.623 -21.598 -3.782 1.00 31.06 287 THR A C 1
ATOM 2403 O O . THR A 1 287 ? 7.197 -21.723 -2.629 1.00 31.06 287 THR A O 1
ATOM 2406 N N . PRO A 1 288 ? 7.588 -22.614 -4.662 1.00 39.53 288 PRO A N 1
ATOM 2407 C CA . PRO A 1 288 ? 6.680 -23.752 -4.554 1.00 39.53 288 PRO A CA 1
ATOM 2408 C C . PRO A 1 288 ? 7.265 -24.894 -3.720 1.00 39.53 288 PRO A C 1
ATOM 2410 O O . PRO A 1 288 ? 8.329 -25.407 -4.027 1.00 39.53 288 PRO A O 1
ATOM 2413 N N . ALA A 1 289 ? 6.521 -25.342 -2.710 1.00 36.03 289 ALA A N 1
ATOM 2414 C CA . ALA A 1 289 ? 6.748 -26.628 -2.059 1.00 36.03 289 ALA A CA 1
ATOM 2415 C C . ALA A 1 289 ? 5.576 -27.553 -2.399 1.00 36.03 289 ALA A C 1
ATOM 2417 O O . ALA A 1 289 ? 4.623 -27.653 -1.630 1.00 36.03 289 ALA A O 1
ATOM 2418 N N . GLN A 1 290 ? 5.617 -28.155 -3.589 1.00 41.69 290 GLN A N 1
ATOM 2419 C CA . GLN A 1 290 ? 4.862 -29.363 -3.930 1.00 41.69 290 GLN A CA 1
ATOM 2420 C C . GLN A 1 290 ? 5.655 -30.151 -4.977 1.00 41.69 290 GLN A C 1
ATOM 2422 O O . GLN A 1 290 ? 5.312 -30.114 -6.147 1.00 41.69 290 GLN A O 1
ATOM 2427 N N . GLU A 1 291 ? 6.718 -30.832 -4.550 1.00 36.75 291 GLU A N 1
ATOM 2428 C CA . GLU A 1 291 ? 7.248 -32.020 -5.236 1.00 36.75 291 GLU A CA 1
ATOM 2429 C C . GLU A 1 291 ? 8.087 -32.846 -4.249 1.00 36.75 291 GLU A C 1
ATOM 2431 O O . GLU A 1 291 ? 9.309 -32.856 -4.238 1.00 36.75 291 GLU A O 1
ATOM 2436 N N . ALA A 1 292 ? 7.369 -33.477 -3.326 1.00 39.06 292 ALA A N 1
ATOM 2437 C CA . ALA A 1 292 ? 7.754 -34.667 -2.574 1.00 39.06 292 ALA A CA 1
ATOM 2438 C C . ALA A 1 292 ? 6.424 -35.131 -1.975 1.00 39.06 292 ALA A C 1
ATOM 2440 O O . ALA A 1 292 ? 5.857 -34.476 -1.105 1.00 39.06 292 ALA A O 1
AT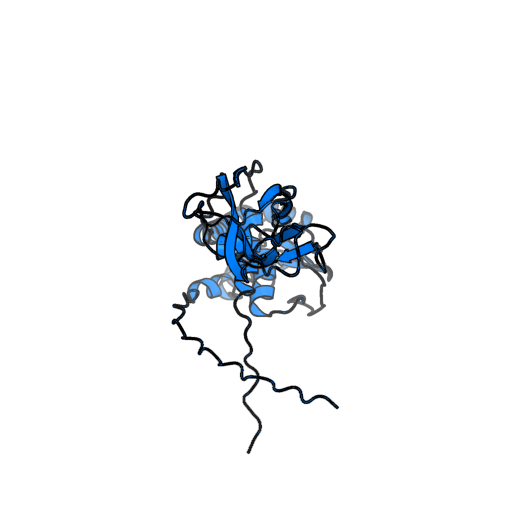OM 2441 N N . THR A 1 293 ? 5.733 -36.120 -2.522 1.00 35.50 293 THR A N 1
ATOM 2442 C CA . THR A 1 293 ? 5.988 -37.539 -2.269 1.00 35.50 293 THR A CA 1
ATOM 2443 C C . THR A 1 293 ? 4.986 -38.294 -3.146 1.00 35.50 293 THR A C 1
ATOM 2445 O O . THR A 1 293 ? 3.806 -38.002 -3.008 1.00 35.50 293 THR A O 1
ATOM 2448 N N . VAL A 1 294 ? 5.430 -39.173 -4.049 1.00 36.88 294 VAL A N 1
ATOM 2449 C CA . VAL A 1 294 ? 4.874 -40.514 -4.362 1.00 36.88 294 VAL A CA 1
ATOM 2450 C C . VAL A 1 294 ? 5.799 -41.102 -5.433 1.00 36.88 294 VAL A C 1
ATOM 2452 O O . VAL A 1 294 ? 5.582 -40.880 -6.616 1.00 36.88 294 VAL A O 1
ATOM 2455 N N . TRP A 1 295 ? 6.837 -41.826 -5.016 1.00 36.78 295 TRP A N 1
ATOM 2456 C CA . TRP A 1 295 ? 7.370 -42.979 -5.745 1.00 36.78 295 TRP A CA 1
ATOM 2457 C C . TRP A 1 295 ? 8.025 -43.912 -4.725 1.00 36.78 295 TRP A C 1
ATOM 2459 O O . TRP A 1 295 ? 8.962 -43.503 -4.040 1.00 36.78 295 TRP A O 1
ATOM 2469 N N . ARG A 1 296 ? 7.534 -45.157 -4.743 1.00 34.81 296 ARG A N 1
ATOM 2470 C CA . ARG A 1 296 ? 7.854 -46.335 -3.917 1.00 34.81 296 ARG A CA 1
ATOM 2471 C C . ARG A 1 296 ? 7.126 -46.433 -2.584 1.00 34.81 296 ARG A C 1
ATOM 2473 O O . ARG A 1 296 ? 7.317 -45.557 -1.720 1.00 34.81 296 ARG A O 1
#

Organism: Euplotes crassus (NCBI:txid5936)

Sequence (296 aa):
MLNQTICPIEEEKEQSDSDSEQELDEEEIALLKPDQSRKDMNISAGIKFDHLCPICLEIFVNPLVLECKHIVCKLCIENYKKYSRQYKCPMCRKVFLHLIRAKPAVQLLKEIKKAYPKQYEERKKAIDKLIKKYKPKIPITNFKVVCGNTCKLAYPSQCINENQALPVYSYNLYVDFPGLTKDEISFLVSKVEFKLLSKYRNPVRVRSKHPFKISEKGKLRYFARIRIYWNPEFQVKETKLKYKVRFDKKERGNSEEFIKKVKFSKKFREEELYQKIQSLTKKQRKTPAQEATVWR

Radius of gyration: 26.96 Å; chains: 1; bounding box: 54×62×85 Å

InterPro domains:
  IPR001841 Zinc finger, RING-type [PS50089] (53-93)
  IPR001841 Zinc finger, RING-type [SM00184] (53-92)
  IPR013083 Zinc finger, RING/FYVE/PHD-type [G3DSA:3.30.40.10] (46-139)
  IPR017907 Zinc finger, RING-type, conserved site [PS00518] (68-77)
  IPR027370 Zinc finger, RING-type, eukaryotic [PF13445] (53-90)
  IPR038704 YEATS superfamily [G3DSA:2.60.40.1970] (140-292)
  IPR055129 YEATS domain [PF03366] (172-248)
  IPR055129 YEATS domain [PS51037] (135-280)

Secondary structure (DSSP, 8-state):
-----PPP---PPPP-------PPPHHHHHTTS--HHHHHHHHHTT--GGGB-TTT-SB-SSEEE-TTS-EEEHHHHHHHHHHH-S-B-TTT--B-S-GGG-EE-HHHHHHHHHH-HHHHHHHHHHHHHHHHHT-----TTEEEEEEEEEEEEEE----SSSS-PPPEEEEEEEEE-TT--HHHHHHHEEEEEEE--TTSSS-EEEE-SSSEEEEEEESS-EEEEEEEEE-GGG-PPPEEEEEEE---SS--S----EEEEEE--S---HHHHHHHHHHHTTSS--S---------

Foldseek 3Di:
DDDDDDDDDDDDDDDDDDDPDDDDDPVVVVQQAQDVVQLVVCVVVVHDQVQAAPRNSAGEDQWWQDPVRDIHHPVNQLVVCVPVVAQADPVPRHHDPDPVRIDGPVVSVVVCCVPPVPRRVVVVVVVVVVLVVPDPPQPQFKWKKWKDKDKDFPACQDDPDDDDRFTKIKMKTFIDIPPDDQLSCLLFFQKKWKAADPPDDVRIDIDRGPRGMDIDMDGDKDWIWMWTHTDCVLVDDIDIDIDTHDHDPVCPDCPPIPIDMDGSPDPPPSVSSSSVSSVRVVVVPDDDDPDDDDDD

=== Feature glossary ===
Reading guide. The protein is described through the following features:

Foldseek 3Di. A 3Di character summarizes, for each residue, the relative orientation of the Cα frame of its nearest spatial neighbor. Because it encodes fold topology rather than chemistry, 3Di alignments detect remote structural similarity that sequence alignment misses.

Contact-map, Ramachandran, and PAE plots. Plot images: a contact map (which residues are close in 3D, as an N×N binary image), a Ramachandran scatter (backbone torsion angles, revealing secondary-structure composition at a glance), and — for AlphaFold structures — a PAE heatmap (pairwise prediction confidence).

Radius of gyration, Cα contacts, bounding box. Radius of gyration (Rg) is the root-mean-square distance of Cα atoms from their centroid — a single number for overall size and compactness. A globular domain of N residues has Rg ≈ 2.2·N^0.38 Å; an extended or disordered chain has a much larger Rg. The Cα contact count is the number of residue pairs whose Cα atoms are within 8 Å and are more than four positions apart in sequence — a standard proxy for tertiary packing density. The bounding box is the smallest axis-aligned box enclosing all Cα atoms.

Secondary structure (8-state, DSSP). Eight-state secondary structure (DSSP): H is the canonical α-helix, G the tighter 3₁₀-helix, I the wider π-helix; E/B are β-structure, T and S are turns and bends, and '-' is everything else. DSSP derives these from the pattern of main-chain N–H···O=C hydrogen bonds, not from the sequence.

B-factor. B-factor (Debye–Waller factor) reflects atomic displacement in the crystal lattice. It is an experimental observable (units Å²), not a prediction; low values mean the atom is pinned down, high values mean it moves or is heterogeneous across the crystal.

pLDDT. pLDDT is the predicted lDDT-Cα score: AlphaFold's confidence that the local environment of each residue (all inter-atomic distances within 15 Å) is correctly placed. It is a per-residue number between 0 and 100, with higher meaning more reliable.

Nearest PDB structures. Nearest PDB neighbors are the top structural matches found by Foldseek when searching this structure against the entire Protein Data Bank. Each hit reports a TM-score (0 to 1; >0.5 almost always implies the same fold) and an E-value. These are *structural* homologs — they may share no detectable sequence similarity.

Solvent-accessible surface area. Accessible surface area quantifies burial. A residue with SASA near zero is packed into the hydrophobic core; one with SASA >100 Å² sits on the surface. Computed here via the Shrake–Rupley numerical algorithm with a 1.4 Å probe.

Rendered structure images. Structure images are PyMOL renders from six orthogonal camera directions. Cartoon representation draws helices as coils and strands as arrows; sticks shows the backbone as bonds; surface shows the solvent-excluded envelope. Rainbow coloring maps sequence position to hue (blue→red, N→C); chain coloring assigns a distinct color per polypeptide.

Backbone torsions (φ/ψ). φ (phi) and ψ (psi) are the two rotatable backbone dihedrals per residue: φ is the C(i-1)–N–Cα–C torsion, ψ is the N–Cα–C–N(i+1) torsion, both in degrees on (−180°, 180°]. α-helical residues cluster near (−60°, −45°); β-strand residues near (−120°, +130°). A Ramachandran plot is simply a scatter of (φ, ψ) for every residue.

Predicted aligned error. Predicted Aligned Error (PAE) is an AlphaFold confidence matrix: entry (i, j) is the expected error in the position of residue j, in ångströms, when the prediction is superimposed on the true structure at residue i. Low PAE within a block of residues means that block is internally rigid and well-predicted; high PAE between two blocks means their relative placement is uncertain even if each block individually is confident.

mmCIF coordinates. Structure coordinates are given as an mmCIF _atom_site loop: one row per atom with element, residue name, chain id, sequence number, and x/y/z position in Å. Only the four main-chain atoms per residue are included here; side chains are omitted to keep the record compact.

InterPro / GO / CATH / organism. Database cross-references. InterPro integrates a dozen domain/family signature databases into unified entries with residue-range hits. GO terms attach function/process/location labels with evidence codes. CATH codes position the fold in a four-level structural taxonomy. Organism is the NCBI-taxonomy species name.

Secondary structure (3-state, P-SEA). SS3 is a coarse helix/strand/coil call (letters a/b/c) made by the P-SEA algorithm from inter-Cα distances and dihedrals. It is less detailed than DSSP but needs only Cα positions.

Sequence. Sequence gives the chain of amino acids in standard one-letter code (A=alanine, C=cysteine, …, Y=tyrosine), read N→C. It 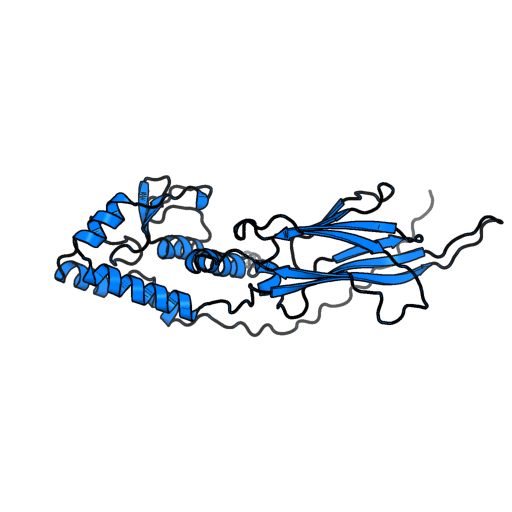is the only feature that is directly encoded by the gene; all structural features are derived from the folded form of this sequence.